Protein AF-A0A8K0CNN8-F1 (afdb_monomer_lite)

Foldseek 3Di:
DVVVVVVVVVVVVPDAFDWDQDPVRDTDGHPDDQFFFAVLFVLLLLVVVQLLQCLLCVVVLAQDQPDPVSVVSSVVLSVQLQVLCCVVPVARAQDADPVGDGPRGSVNSLSLLVCLPSVCVSSVDDSVLSPLSSVLSCQLSVQDQDPLVVSLVSLQVSVVVCCVSRVNHDDDPSSCCCSHVVSVVSVPDPGRNRVPHHSVVVVVVVVVVVVVCVVCVVVVVVVVVVPDPDPDDD

Organism: Ignelater luminosus (NCBI:txid2038154)

Secondary structure (DSSP, 8-state):
-HHHHHHHHHHHHT-PPEEEE-TTS-EEEE-------HHHHHHHHHHHHHHHHHHHHTTTT-S---SHHHHHHHHHHHHHHHHHHHHHH----SPBPTTSSBS--HHHHHHHHH-HHHHHHHH---HHHHHHHHHHHHHHHT-S---HHHHHHHHHHHHHHHHHHHTTSPPPHHHHHHHHHHHHHHHH-SS-GGGSSTHHHHHHHHHHHHHHHHHHHHHHHHHHHHSS------

pLDDT: mean 71.84, std 18.48, range [30.22, 95.25]

Radius of gyration: 23.42 Å; chains: 1; bounding box: 64×76×46 Å

Structure (mmCIF, N/CA/C/O backbone):
data_AF-A0A8K0CNN8-F1
#
_entry.id   AF-A0A8K0CNN8-F1
#
loop_
_atom_site.group_PDB
_atom_site.id
_atom_site.type_symbol
_atom_site.label_atom_id
_atom_site.label_alt_id
_atom_site.label_comp_id
_atom_site.label_asym_id
_atom_site.label_entity_id
_atom_site.label_seq_id
_atom_site.pdbx_PDB_ins_code
_atom_site.Cartn_x
_atom_site.Cartn_y
_atom_site.Cartn_z
_atom_site.occupancy
_atom_site.B_iso_or_equiv
_atom_site.auth_seq_id
_atom_site.auth_comp_id
_atom_site.auth_asym_id
_atom_site.auth_atom_id
_atom_site.pdbx_PDB_model_num
ATOM 1 N N . MET A 1 1 ? 4.867 -19.294 -9.799 1.00 40.00 1 MET A N 1
ATOM 2 C CA . MET A 1 1 ? 4.537 -18.743 -8.464 1.00 40.00 1 MET A CA 1
ATOM 3 C C . MET A 1 1 ? 5.764 -18.465 -7.588 1.00 40.00 1 MET A C 1
ATOM 5 O O . MET A 1 1 ? 5.982 -17.299 -7.318 1.00 40.00 1 MET A O 1
ATOM 9 N N . LYS A 1 2 ? 6.584 -19.453 -7.161 1.00 42.34 2 LYS A N 1
ATOM 10 C CA . LYS A 1 2 ? 7.847 -19.175 -6.418 1.00 42.34 2 LYS A CA 1
ATOM 11 C C . LYS A 1 2 ? 8.970 -18.609 -7.304 1.00 42.34 2 LYS A C 1
ATOM 13 O O . LYS A 1 2 ? 9.675 -17.709 -6.877 1.00 42.34 2 LYS A O 1
ATOM 18 N N . GLN A 1 3 ? 9.081 -19.100 -8.541 1.00 37.62 3 GLN A N 1
ATOM 19 C CA . GLN A 1 3 ? 10.110 -18.667 -9.496 1.00 37.62 3 GLN A CA 1
ATOM 20 C C . GLN A 1 3 ? 9.950 -17.189 -9.892 1.00 37.62 3 GLN A C 1
ATOM 22 O O . GLN A 1 3 ? 10.880 -16.415 -9.773 1.00 37.62 3 GLN A O 1
ATOM 27 N N . GLU A 1 4 ? 8.733 -16.771 -10.248 1.00 42.91 4 GLU A N 1
ATOM 28 C CA . GLU A 1 4 ? 8.447 -15.405 -10.726 1.00 42.91 4 GLU A CA 1
ATOM 29 C C . GLU A 1 4 ? 8.597 -14.340 -9.626 1.00 42.91 4 GLU A C 1
ATOM 31 O O . GLU A 1 4 ? 8.919 -13.193 -9.920 1.00 42.91 4 GLU A O 1
ATOM 36 N N . PHE A 1 5 ? 8.357 -14.716 -8.363 1.00 40.72 5 PHE A N 1
ATOM 37 C CA . PHE A 1 5 ? 8.613 -13.862 -7.197 1.00 40.72 5 PHE A CA 1
ATOM 38 C C . PHE A 1 5 ? 10.119 -13.663 -7.005 1.00 40.72 5 PHE A C 1
ATOM 40 O O . PHE A 1 5 ? 10.576 -12.531 -6.874 1.00 40.72 5 PHE A O 1
ATOM 47 N N . SER A 1 6 ? 10.881 -14.759 -7.091 1.00 46.41 6 SER A N 1
ATOM 48 C CA . SER A 1 6 ? 12.342 -14.726 -7.057 1.00 46.41 6 SER A CA 1
ATOM 49 C C . SER A 1 6 ? 12.908 -13.893 -8.205 1.00 46.41 6 SER A C 1
ATOM 51 O O . SER A 1 6 ? 13.822 -13.122 -7.976 1.00 46.41 6 SER A O 1
ATOM 53 N N . ASP A 1 7 ? 12.348 -13.980 -9.413 1.00 48.66 7 ASP A N 1
ATOM 54 C CA . ASP A 1 7 ? 12.859 -13.246 -10.578 1.00 48.66 7 ASP A CA 1
ATOM 55 C C . ASP A 1 7 ? 12.725 -11.720 -10.422 1.00 48.66 7 ASP A C 1
ATOM 57 O O . ASP A 1 7 ? 13.588 -10.967 -10.878 1.00 48.66 7 ASP A O 1
ATOM 61 N N . VAL A 1 8 ? 11.653 -11.250 -9.772 1.00 46.28 8 VAL A N 1
ATOM 62 C CA . VAL A 1 8 ? 11.463 -9.823 -9.461 1.00 46.28 8 VAL A CA 1
ATOM 63 C C . VAL A 1 8 ? 12.387 -9.390 -8.319 1.00 46.28 8 VAL A C 1
ATOM 65 O O . VAL A 1 8 ? 12.988 -8.323 -8.402 1.00 46.28 8 VAL A O 1
ATOM 68 N N . GLU A 1 9 ? 12.558 -10.216 -7.284 1.00 48.16 9 GLU A N 1
ATOM 69 C CA . GLU A 1 9 ? 13.487 -9.941 -6.175 1.00 48.16 9 GLU A CA 1
ATOM 70 C C . GLU A 1 9 ? 14.957 -9.934 -6.628 1.00 48.16 9 GLU A C 1
ATOM 72 O O . GLU A 1 9 ? 15.725 -9.061 -6.226 1.00 48.16 9 GLU A O 1
ATOM 77 N N . THR A 1 10 ? 15.345 -10.844 -7.523 1.00 52.31 10 THR A N 1
ATOM 78 C CA . THR A 1 10 ? 16.689 -10.907 -8.110 1.00 52.31 10 THR A CA 1
ATOM 79 C C . THR A 1 10 ? 16.971 -9.689 -8.990 1.00 52.31 10 THR A C 1
ATOM 81 O O . THR A 1 10 ? 18.038 -9.096 -8.869 1.00 52.31 10 THR A O 1
ATOM 84 N N . GLN A 1 11 ? 15.999 -9.227 -9.788 1.00 51.50 11 GLN A N 1
ATOM 85 C CA . GLN A 1 11 ? 16.144 -7.983 -10.561 1.00 51.50 11 GLN A CA 1
ATOM 86 C C . GLN A 1 11 ? 16.337 -6.743 -9.680 1.00 51.50 11 GLN A C 1
ATOM 88 O O . GLN A 1 11 ? 17.010 -5.803 -10.093 1.00 51.50 11 GLN A O 1
ATOM 93 N N . ILE A 1 12 ? 15.770 -6.738 -8.470 1.00 50.56 12 ILE A N 1
ATOM 94 C CA . ILE A 1 12 ? 15.969 -5.665 -7.488 1.00 50.56 12 ILE A CA 1
ATOM 95 C C . ILE A 1 12 ? 17.365 -5.763 -6.846 1.00 50.56 12 ILE A C 1
ATOM 97 O O . ILE A 1 12 ? 17.995 -4.740 -6.588 1.00 50.56 12 ILE A O 1
ATOM 101 N N . ALA A 1 13 ? 17.878 -6.972 -6.609 1.00 52.03 13 ALA A N 1
ATOM 102 C CA . ALA A 1 13 ? 19.192 -7.183 -5.997 1.00 52.03 13 ALA A CA 1
ATOM 103 C C . ALA A 1 13 ? 20.378 -6.857 -6.932 1.00 52.03 13 ALA A C 1
ATOM 105 O O . ALA A 1 13 ? 21.449 -6.491 -6.452 1.00 52.03 13 ALA A O 1
ATOM 106 N N . GLU A 1 14 ? 20.191 -6.955 -8.252 1.00 54.22 14 GLU A N 1
ATOM 107 C CA . GLU A 1 14 ? 21.225 -6.715 -9.279 1.00 54.22 14 GLU A CA 1
ATOM 108 C C . GLU A 1 14 ? 21.291 -5.251 -9.779 1.00 54.22 14 GLU A C 1
ATOM 110 O O . GLU A 1 14 ? 21.971 -4.941 -10.759 1.00 54.22 14 GLU A O 1
ATOM 115 N N . LEU A 1 15 ? 20.600 -4.320 -9.110 1.00 51.34 15 LEU A N 1
ATOM 116 C CA . LEU A 1 15 ? 20.564 -2.896 -9.464 1.00 51.34 15 LEU A CA 1
ATOM 117 C C . LEU A 1 15 ? 21.942 -2.222 -9.319 1.00 51.34 15 LEU A C 1
ATOM 119 O O . LEU A 1 15 ? 22.375 -1.879 -8.217 1.00 51.34 15 LEU A O 1
ATOM 123 N N . HIS A 1 16 ? 22.611 -1.948 -10.441 1.00 50.94 16 HIS A N 1
ATOM 124 C CA . HIS A 1 16 ? 23.818 -1.119 -10.472 1.00 50.94 16 HIS A CA 1
ATOM 125 C C . HIS A 1 16 ? 23.498 0.374 -10.709 1.00 50.94 16 HIS A C 1
ATOM 127 O O . HIS A 1 16 ? 22.560 0.700 -11.443 1.00 50.94 16 HIS A O 1
ATOM 133 N N . PRO A 1 17 ? 24.273 1.305 -10.112 1.00 52.84 17 PRO A N 1
ATOM 134 C CA . PRO A 1 17 ? 24.159 2.745 -10.356 1.00 52.84 17 PRO A CA 1
ATOM 135 C C . PRO A 1 17 ? 24.226 3.081 -11.848 1.00 52.84 17 PRO A C 1
ATOM 137 O O . PRO A 1 17 ? 25.117 2.604 -12.552 1.00 52.84 17 PRO A O 1
ATOM 140 N N . THR A 1 18 ? 23.325 3.937 -12.332 1.00 50.75 18 THR A N 1
ATOM 141 C CA . THR A 1 18 ? 23.412 4.432 -13.711 1.00 50.75 18 THR A CA 1
ATOM 142 C C . THR A 1 18 ? 24.517 5.480 -13.788 1.00 50.75 18 THR A C 1
ATOM 144 O O . THR A 1 18 ? 24.485 6.487 -13.076 1.00 50.75 18 THR A O 1
ATOM 147 N N . LEU A 1 19 ? 25.495 5.244 -14.661 1.00 45.25 19 LEU A N 1
ATOM 148 C CA . LEU A 1 19 ? 26.574 6.183 -14.950 1.00 45.25 19 LEU A CA 1
ATOM 149 C C . LEU A 1 19 ? 26.205 6.985 -16.196 1.00 45.25 19 LEU A C 1
ATOM 151 O O . LEU A 1 19 ? 26.005 6.412 -17.266 1.00 45.25 19 LEU A O 1
ATOM 155 N N . ILE A 1 20 ? 26.111 8.305 -16.057 1.00 49.47 20 ILE A N 1
ATOM 156 C CA . ILE A 1 20 ? 25.894 9.210 -17.189 1.00 49.47 20 ILE A CA 1
ATOM 157 C C . ILE A 1 20 ? 27.176 10.000 -17.413 1.00 49.47 20 ILE A C 1
ATOM 159 O O . ILE A 1 20 ? 27.665 10.681 -16.510 1.00 49.47 20 ILE A O 1
ATOM 163 N N . THR A 1 21 ? 27.704 9.926 -18.630 1.00 44.69 21 THR A N 1
ATOM 164 C CA . THR A 1 21 ? 28.859 10.719 -19.055 1.00 44.69 21 THR A CA 1
ATOM 165 C C . THR A 1 21 ? 28.352 11.988 -19.734 1.00 44.69 21 THR A C 1
ATOM 167 O O . THR A 1 21 ? 27.632 11.911 -20.732 1.00 44.69 21 THR A O 1
ATOM 170 N N . ARG A 1 22 ? 28.684 13.163 -19.187 1.00 46.16 22 ARG A N 1
ATOM 171 C CA . ARG A 1 22 ? 28.414 14.446 -19.858 1.00 46.16 22 ARG A CA 1
ATOM 172 C C . ARG A 1 22 ? 29.418 14.678 -20.993 1.00 46.16 22 ARG A C 1
ATOM 174 O O . ARG A 1 22 ? 30.460 14.034 -21.068 1.00 46.16 22 ARG A O 1
ATOM 181 N N . ALA A 1 23 ? 29.102 15.637 -21.864 1.00 53.22 23 ALA A N 1
ATOM 182 C CA . ALA A 1 23 ? 29.952 16.056 -22.982 1.00 53.22 23 ALA A CA 1
ATOM 183 C C . ALA A 1 23 ? 31.329 16.624 -22.561 1.00 53.22 23 ALA A C 1
ATOM 185 O O . ALA A 1 23 ? 32.191 16.796 -23.413 1.00 53.22 23 ALA A O 1
ATOM 186 N N . ASP A 1 24 ? 31.541 16.903 -21.271 1.00 64.50 24 ASP A N 1
ATOM 187 C CA . ASP A 1 24 ? 32.811 17.328 -20.666 1.00 64.50 24 ASP A CA 1
ATOM 188 C C . ASP A 1 24 ? 33.605 16.162 -20.032 1.00 64.50 24 ASP A C 1
ATOM 190 O O . ASP A 1 24 ? 34.461 16.394 -19.183 1.00 64.50 24 ASP A O 1
ATOM 194 N N . GLU A 1 25 ? 33.296 14.912 -20.404 1.00 60.12 25 GLU A N 1
ATOM 195 C CA . GLU A 1 25 ? 33.910 13.659 -19.913 1.00 60.12 25 GLU A CA 1
ATOM 196 C C . GLU A 1 25 ? 33.785 13.398 -18.399 1.00 60.12 25 GLU A C 1
ATOM 198 O O . GLU A 1 25 ? 34.285 12.393 -17.887 1.00 60.12 25 GLU A O 1
ATOM 203 N N . LYS A 1 26 ? 33.051 14.232 -17.654 1.00 48.44 26 LYS A N 1
ATOM 204 C CA . LYS A 1 26 ? 32.755 13.969 -16.242 1.00 48.44 26 LYS A CA 1
ATOM 205 C C . LYS A 1 26 ? 31.683 12.887 -16.108 1.00 48.44 26 LYS A C 1
ATOM 207 O O . LYS A 1 26 ? 30.581 13.006 -16.650 1.00 48.44 26 LYS A O 1
ATOM 212 N N . GLN A 1 27 ? 32.001 11.843 -15.342 1.00 44.16 27 GLN A N 1
ATOM 213 C CA . GLN A 1 27 ? 31.061 10.782 -14.981 1.00 44.16 27 GLN A CA 1
ATOM 214 C C . GLN A 1 27 ? 30.231 11.185 -13.759 1.00 44.16 27 GLN A C 1
ATOM 216 O O . GLN A 1 27 ? 30.760 11.402 -12.668 1.00 44.16 27 GLN A O 1
ATOM 221 N N . LEU A 1 28 ? 28.912 11.243 -13.936 1.00 39.44 28 LEU A N 1
ATOM 222 C CA . LEU A 1 28 ? 27.951 11.343 -12.843 1.00 39.44 28 LEU A CA 1
ATOM 223 C C . LEU A 1 28 ? 27.496 9.936 -12.456 1.00 39.44 28 LEU A C 1
ATOM 225 O O . LEU A 1 28 ? 26.855 9.236 -13.240 1.00 39.44 28 LEU A O 1
ATOM 229 N N . SER A 1 29 ? 27.832 9.5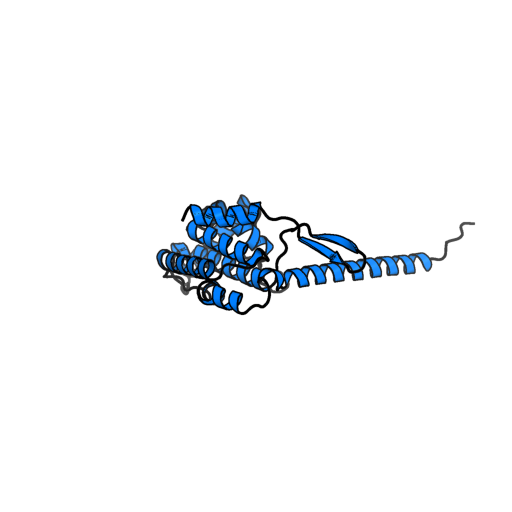35 -11.230 1.00 38.06 29 SER A N 1
ATOM 230 C CA . SER A 1 29 ? 27.333 8.310 -10.606 1.00 38.06 29 SER A CA 1
ATOM 231 C C . SER A 1 29 ? 26.000 8.608 -9.924 1.00 38.06 29 SER A C 1
ATOM 233 O O . SER A 1 29 ? 25.978 9.188 -8.834 1.00 38.06 29 SER A O 1
ATOM 235 N N . ILE A 1 30 ? 24.892 8.189 -10.534 1.00 45.22 30 ILE A N 1
ATOM 236 C CA . ILE A 1 30 ? 23.582 8.257 -9.886 1.00 45.22 30 ILE A CA 1
ATOM 237 C C . ILE A 1 30 ? 23.470 7.053 -8.951 1.00 45.22 30 ILE A C 1
ATOM 239 O O . ILE A 1 30 ? 23.184 5.937 -9.382 1.00 45.22 30 ILE A O 1
ATOM 243 N N . LYS A 1 31 ? 23.703 7.274 -7.651 1.00 40.09 31 LYS A N 1
ATOM 244 C CA . LYS A 1 31 ? 23.284 6.312 -6.625 1.00 40.09 31 LYS A CA 1
ATOM 245 C C . LYS A 1 31 ? 21.756 6.281 -6.626 1.00 40.09 31 LYS A C 1
ATOM 247 O O . LYS A 1 31 ? 21.129 7.286 -6.303 1.00 40.09 31 LYS A O 1
ATOM 252 N N . HIS A 1 32 ? 21.173 5.145 -7.006 1.00 39.94 32 HIS A N 1
ATOM 253 C CA . HIS A 1 32 ? 19.725 4.932 -6.983 1.00 39.94 32 HIS A CA 1
ATOM 254 C C . HIS A 1 32 ? 19.231 4.964 -5.534 1.00 39.94 32 HIS A C 1
ATOM 256 O O . HIS A 1 32 ? 19.356 3.987 -4.800 1.00 39.94 32 HIS A O 1
ATOM 262 N N . ILE A 1 33 ? 18.720 6.114 -5.105 1.00 34.94 33 ILE A N 1
ATOM 263 C CA . ILE A 1 33 ? 17.984 6.271 -3.852 1.00 34.94 33 ILE A CA 1
ATOM 264 C C . ILE A 1 33 ? 16.503 6.372 -4.215 1.00 34.94 33 ILE A C 1
ATOM 266 O O . ILE A 1 33 ? 16.132 7.060 -5.162 1.00 34.94 33 ILE A O 1
ATOM 270 N N . LEU A 1 34 ? 15.681 5.647 -3.456 1.00 37.81 34 LEU A N 1
ATOM 271 C CA . LEU A 1 34 ? 14.225 5.567 -3.539 1.00 37.81 34 LEU A CA 1
ATOM 272 C C . LEU A 1 34 ? 13.579 6.967 -3.505 1.00 37.81 34 LEU A C 1
ATOM 274 O O . LEU A 1 34 ? 13.338 7.506 -2.427 1.00 37.81 34 LEU A O 1
ATOM 278 N N . VAL A 1 35 ? 13.306 7.568 -4.665 1.00 37.72 35 VAL A N 1
ATOM 279 C CA . VAL A 1 35 ? 12.672 8.896 -4.771 1.00 37.72 35 VAL A CA 1
ATOM 280 C C . VAL A 1 35 ? 11.838 8.952 -6.060 1.00 37.72 35 VAL A C 1
ATOM 282 O O . VAL A 1 35 ? 12.393 9.048 -7.153 1.00 37.72 35 VAL A O 1
ATOM 285 N N . CYS A 1 36 ? 10.507 8.814 -5.963 1.00 36.44 36 CYS A N 1
ATOM 286 C CA . CYS A 1 36 ? 9.615 8.571 -7.116 1.00 36.44 36 CYS A CA 1
ATOM 287 C C . CYS A 1 36 ? 8.160 8.992 -6.838 1.00 36.44 36 CYS A C 1
ATOM 289 O O . CYS A 1 36 ? 7.693 8.844 -5.721 1.00 36.44 36 CYS A O 1
ATOM 291 N N . SER A 1 37 ? 7.359 9.319 -7.855 1.00 30.22 37 SER A N 1
ATOM 292 C CA . SER A 1 37 ? 6.902 10.695 -8.021 1.00 30.22 37 SER A CA 1
ATOM 293 C C . SER A 1 37 ? 5.320 10.845 -8.177 1.00 30.22 37 SER A C 1
ATOM 295 O O . SER A 1 37 ? 4.642 9.822 -8.209 1.00 30.22 37 SER A O 1
ATOM 297 N N . ALA A 1 38 ? 4.664 12.037 -8.220 1.00 37.56 38 ALA A N 1
ATOM 298 C CA . ALA A 1 38 ? 3.209 12.444 -8.408 1.00 37.56 38 ALA A CA 1
ATOM 299 C C . ALA A 1 38 ? 2.112 11.403 -8.409 1.00 37.56 38 ALA A C 1
ATOM 301 O O . ALA A 1 38 ? 1.222 11.368 -7.558 1.00 37.56 38 ALA A O 1
ATOM 302 N N . THR A 1 39 ? 2.042 10.670 -9.514 1.00 46.94 39 THR A N 1
ATOM 303 C CA . THR A 1 39 ? 0.937 9.798 -9.841 1.00 46.94 39 THR A CA 1
ATOM 304 C C . THR A 1 39 ? 1.012 8.619 -8.908 1.00 46.94 39 THR A C 1
ATOM 306 O O . THR A 1 39 ? -0.022 8.129 -8.478 1.00 46.94 39 THR A O 1
ATOM 309 N N . LEU A 1 40 ? 2.218 8.248 -8.488 1.00 49.72 40 LEU A N 1
ATOM 310 C CA . LEU A 1 40 ? 2.458 7.237 -7.495 1.00 49.72 40 LEU A CA 1
ATOM 311 C C . LEU A 1 40 ? 2.072 7.668 -6.087 1.00 49.72 40 LEU A C 1
ATOM 313 O O . LEU A 1 40 ? 1.422 6.869 -5.438 1.00 49.72 40 LEU A O 1
ATOM 317 N N . ILE A 1 41 ? 2.342 8.899 -5.630 1.00 48.69 41 ILE A N 1
ATOM 318 C CA . ILE A 1 41 ? 1.828 9.368 -4.325 1.00 48.69 41 ILE A CA 1
ATOM 319 C C . ILE A 1 41 ? 0.301 9.336 -4.316 1.00 48.69 41 ILE A C 1
ATOM 321 O O . ILE A 1 41 ? -0.292 8.687 -3.461 1.00 48.69 41 ILE A O 1
ATOM 325 N N . ARG A 1 42 ? -0.361 9.943 -5.312 1.00 56.53 42 ARG A N 1
ATOM 326 C CA . ARG A 1 42 ? -1.831 9.894 -5.428 1.00 56.53 42 ARG A CA 1
ATOM 327 C C . ARG A 1 42 ? -2.347 8.457 -5.532 1.00 56.53 42 ARG A C 1
ATOM 329 O O . ARG A 1 42 ? -3.436 8.153 -5.043 1.00 56.53 42 ARG A O 1
ATOM 336 N N . ILE A 1 43 ? -1.596 7.560 -6.173 1.00 57.19 43 ILE A N 1
ATOM 337 C CA . ILE A 1 43 ? -1.942 6.144 -6.271 1.00 57.19 43 ILE A CA 1
ATOM 338 C C . ILE A 1 43 ? -1.726 5.434 -4.929 1.00 57.19 43 ILE A C 1
ATOM 340 O O . ILE A 1 43 ? -2.621 4.692 -4.551 1.00 57.19 43 ILE A O 1
ATOM 344 N N . CYS A 1 44 ? -0.632 5.666 -4.211 1.00 58.00 44 CYS A N 1
ATOM 345 C CA . CYS A 1 44 ? -0.320 5.123 -2.890 1.00 58.00 44 CYS A CA 1
ATOM 346 C C . CYS A 1 44 ? -1.334 5.608 -1.855 1.00 58.00 44 CYS A C 1
ATOM 348 O O . CYS A 1 44 ? -1.967 4.785 -1.202 1.00 58.00 44 CYS A O 1
ATOM 350 N N . ASP A 1 45 ? -1.578 6.916 -1.784 1.00 61.84 45 ASP A N 1
ATOM 351 C CA . ASP A 1 45 ? -2.506 7.544 -0.844 1.00 61.84 45 ASP A CA 1
ATOM 352 C C . ASP A 1 45 ? -3.938 7.074 -1.088 1.00 61.84 45 ASP A C 1
ATOM 354 O O . ASP A 1 45 ? -4.616 6.664 -0.154 1.00 61.84 45 ASP A O 1
ATOM 358 N N . ALA A 1 46 ? -4.389 7.008 -2.347 1.00 60.69 46 ALA A N 1
ATOM 359 C CA . ALA A 1 46 ? -5.726 6.498 -2.657 1.00 60.69 46 ALA A CA 1
ATOM 360 C C . ALA A 1 46 ? -5.889 4.996 -2.346 1.00 60.69 46 ALA A C 1
ATOM 362 O O . ALA A 1 46 ? -7.016 4.504 -2.253 1.00 60.69 46 ALA A O 1
ATOM 363 N N . LYS A 1 47 ? -4.789 4.239 -2.253 1.00 71.69 47 LYS A N 1
ATOM 364 C CA . LYS A 1 47 ? -4.793 2.782 -2.018 1.00 71.69 47 LYS A CA 1
ATOM 365 C C . LYS A 1 47 ? -4.741 2.530 -0.525 1.00 71.69 47 LYS A C 1
ATOM 367 O O . LYS A 1 47 ? -5.533 1.747 -0.015 1.00 71.69 47 LYS A O 1
ATOM 372 N N . TYR A 1 48 ? -3.889 3.273 0.161 1.00 74.25 48 TYR A N 1
ATOM 373 C CA . TYR A 1 48 ? -3.849 3.376 1.604 1.00 74.25 48 TYR A CA 1
ATOM 374 C C . TYR A 1 48 ? -5.209 3.813 2.171 1.00 74.25 48 TYR A C 1
ATOM 376 O O . TYR A 1 48 ? -5.787 3.109 2.996 1.00 74.25 48 TYR A O 1
ATOM 384 N N . GLU A 1 49 ? -5.802 4.879 1.630 1.00 80.19 49 GLU A N 1
ATOM 385 C CA . GLU A 1 49 ? -7.144 5.348 1.989 1.00 80.19 49 GLU A CA 1
ATOM 386 C C . GLU A 1 49 ? -8.219 4.292 1.695 1.00 80.19 49 GLU A C 1
ATOM 388 O O . GLU A 1 49 ? -9.126 4.081 2.504 1.00 80.19 49 GLU A O 1
ATOM 393 N N . PHE A 1 50 ? -8.138 3.604 0.551 1.00 83.00 50 PHE A N 1
ATOM 394 C CA . PHE A 1 50 ? -9.074 2.531 0.217 1.00 83.00 50 PHE A CA 1
ATOM 395 C C . PHE A 1 50 ? -9.004 1.378 1.229 1.00 83.00 50 PHE A C 1
ATOM 397 O O . PHE A 1 50 ? -10.046 0.950 1.733 1.00 83.00 50 PHE A O 1
ATOM 404 N N . LEU A 1 51 ? -7.796 0.901 1.547 1.00 85.38 51 LEU A N 1
ATOM 405 C CA . LEU A 1 51 ? -7.573 -0.197 2.487 1.00 85.38 51 LEU A CA 1
ATOM 406 C C . LEU A 1 51 ? -8.011 0.193 3.904 1.00 85.38 51 LEU A C 1
ATOM 408 O O . LEU A 1 51 ? -8.757 -0.554 4.535 1.00 85.38 51 LEU A O 1
ATOM 412 N N . LEU A 1 52 ? -7.654 1.387 4.380 1.00 85.56 52 LEU A N 1
ATOM 413 C CA . LEU A 1 52 ? -8.095 1.885 5.684 1.00 85.56 52 LEU A CA 1
ATOM 414 C C . LEU A 1 52 ? -9.617 2.015 5.768 1.00 85.56 52 LEU A C 1
ATOM 416 O O . LEU A 1 52 ? -10.232 1.533 6.718 1.00 85.56 52 LEU A O 1
ATOM 420 N N . ASN A 1 53 ? -10.257 2.592 4.749 1.00 86.81 53 ASN A N 1
ATOM 421 C CA . ASN A 1 53 ? -11.710 2.727 4.736 1.00 86.81 53 ASN A CA 1
ATOM 422 C C . ASN A 1 53 ? -12.438 1.379 4.692 1.00 86.81 53 ASN A C 1
ATOM 424 O O . ASN A 1 53 ? -13.509 1.253 5.295 1.00 86.81 53 ASN A O 1
ATOM 428 N N . ASN A 1 54 ? -11.877 0.390 3.992 1.00 87.44 54 ASN A N 1
ATOM 429 C CA . ASN A 1 54 ? -12.369 -0.984 4.015 1.00 87.44 54 ASN A CA 1
ATOM 430 C C . ASN A 1 54 ? -12.214 -1.575 5.425 1.00 87.44 54 ASN A C 1
ATOM 432 O O . ASN A 1 54 ? -13.192 -2.032 6.020 1.00 87.44 54 ASN A O 1
ATOM 436 N N . SER A 1 55 ? -11.027 -1.432 6.018 1.00 89.81 55 SER A N 1
ATOM 437 C CA . SER A 1 55 ? -10.732 -1.880 7.376 1.00 89.81 55 SER A CA 1
ATOM 438 C C . SER A 1 55 ? -11.697 -1.292 8.413 1.00 89.81 55 SER A C 1
ATOM 440 O O . SER A 1 55 ? -12.228 -2.037 9.236 1.00 89.81 55 SER A O 1
ATOM 442 N N . TYR A 1 56 ? -12.040 -0.001 8.343 1.00 91.00 56 TYR A N 1
ATOM 443 C CA . TYR A 1 56 ? -13.007 0.626 9.259 1.00 91.00 56 TYR A CA 1
ATOM 444 C C . TYR A 1 56 ? -14.413 0.020 9.176 1.00 91.00 56 TYR A C 1
ATOM 446 O O . TYR A 1 56 ? -15.183 0.099 10.134 1.00 91.00 56 TYR A O 1
ATOM 454 N N . LYS A 1 57 ? -14.758 -0.584 8.037 1.00 90.19 57 LYS A N 1
ATOM 455 C CA . LYS A 1 57 ? -16.077 -1.164 7.755 1.00 90.19 57 LYS A CA 1
ATOM 456 C C . LYS A 1 57 ? -16.073 -2.691 7.776 1.00 90.19 57 LYS A C 1
ATOM 458 O O . LYS A 1 57 ? -17.127 -3.284 7.573 1.00 90.19 57 LYS A O 1
ATOM 463 N N . LEU A 1 58 ? -14.937 -3.325 8.072 1.00 88.38 58 LEU A N 1
ATOM 464 C CA . LEU A 1 58 ? -14.758 -4.777 8.011 1.00 88.38 58 LEU A CA 1
ATOM 465 C C . LEU A 1 58 ? -15.815 -5.548 8.821 1.00 88.38 58 LEU A C 1
ATOM 467 O O . LEU A 1 58 ? -16.333 -6.561 8.364 1.00 88.38 58 LEU A O 1
ATOM 471 N N . VAL A 1 59 ? -16.164 -5.033 10.006 1.00 86.50 59 VAL A N 1
ATOM 472 C CA . VAL A 1 59 ? -17.185 -5.621 10.895 1.00 86.50 59 VAL A CA 1
ATOM 473 C C . VAL A 1 59 ? -18.598 -5.409 10.350 1.00 86.50 59 VAL A C 1
ATOM 475 O O . VAL A 1 59 ? -19.453 -6.273 10.491 1.00 86.50 59 VAL A O 1
ATOM 478 N N . LEU A 1 60 ? -18.842 -4.264 9.712 1.00 86.25 60 LEU A N 1
ATOM 479 C CA . LEU A 1 60 ? -20.156 -3.899 9.184 1.00 86.25 60 LEU A CA 1
ATOM 480 C C . LEU A 1 60 ? -20.465 -4.603 7.859 1.00 86.25 60 LEU A C 1
ATOM 482 O O . LEU A 1 60 ? -21.635 -4.771 7.536 1.00 86.25 60 LEU A O 1
ATOM 486 N N . ARG A 1 61 ? -19.434 -4.970 7.079 1.00 86.50 61 ARG A N 1
ATOM 487 C CA . ARG A 1 61 ? -19.542 -5.534 5.719 1.00 86.50 61 ARG A CA 1
ATOM 488 C C . ARG A 1 61 ? -20.506 -4.761 4.813 1.00 86.50 61 ARG A C 1
ATOM 490 O O . ARG A 1 61 ? -21.223 -5.326 3.993 1.00 86.50 61 ARG A O 1
ATOM 497 N N . GLN A 1 62 ? -20.516 -3.441 4.971 1.00 84.62 62 GLN A N 1
ATOM 498 C CA . GLN A 1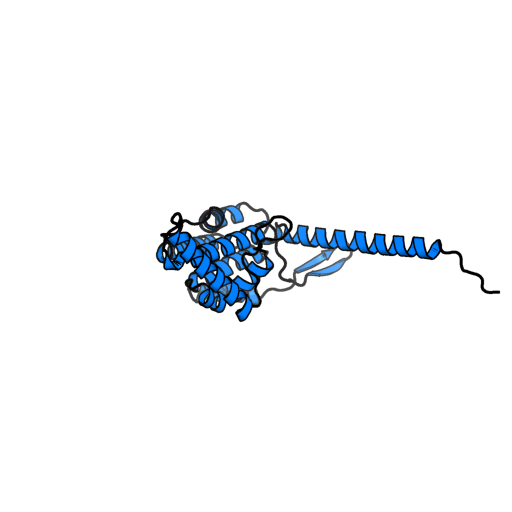 62 ? -21.357 -2.527 4.211 1.00 84.62 62 GLN A CA 1
ATOM 499 C C . GLN A 1 62 ? -20.492 -1.473 3.540 1.00 84.62 62 GLN A C 1
ATOM 501 O O . GLN A 1 62 ? -19.639 -0.846 4.172 1.00 84.62 62 GLN A O 1
ATOM 506 N N . TRP A 1 63 ? -20.760 -1.218 2.263 1.00 80.88 63 TRP A N 1
ATOM 507 C CA . TRP A 1 63 ? -20.095 -0.147 1.529 1.00 80.88 63 TRP A CA 1
ATOM 508 C C . TRP A 1 63 ? -20.409 1.243 2.118 1.00 80.88 63 TRP A C 1
ATOM 510 O O . TRP A 1 63 ? -19.499 2.056 2.344 1.00 80.88 63 TRP A O 1
ATOM 520 N N . GLN A 1 64 ? -21.682 1.496 2.448 1.00 82.38 64 GLN A N 1
ATOM 521 C CA . GLN A 1 64 ? -22.164 2.759 3.011 1.00 82.38 64 GLN A CA 1
ATOM 522 C C . GLN A 1 64 ? -22.690 2.595 4.440 1.00 82.38 64 GLN A C 1
ATOM 524 O O . GLN A 1 64 ? -23.740 2.004 4.664 1.00 82.38 64 GLN A O 1
ATOM 529 N N . ALA A 1 65 ? -22.011 3.223 5.400 1.00 81.50 65 ALA A N 1
ATOM 530 C CA . ALA A 1 65 ? -22.490 3.355 6.775 1.00 81.50 65 ALA A CA 1
ATOM 531 C C . ALA A 1 65 ? -23.452 4.557 6.882 1.00 81.50 65 ALA A C 1
ATOM 533 O O . ALA A 1 65 ? -23.034 5.670 7.212 1.00 81.50 65 ALA A O 1
ATOM 534 N N . ARG A 1 66 ? -24.729 4.359 6.521 1.00 83.88 66 ARG A N 1
ATOM 535 C CA . ARG A 1 66 ? -25.742 5.437 6.531 1.00 83.88 66 ARG A CA 1
ATOM 536 C C . ARG A 1 66 ? -26.425 5.613 7.890 1.00 83.88 66 ARG A C 1
ATOM 538 O O . ARG A 1 66 ? -26.690 6.756 8.264 1.00 83.88 66 ARG A O 1
ATOM 545 N N . SER A 1 67 ? -26.677 4.522 8.619 1.00 87.81 67 SER A N 1
ATOM 546 C CA . SER A 1 67 ? -27.350 4.564 9.925 1.00 87.81 67 SER A CA 1
ATOM 547 C C . SER A 1 67 ? -26.462 5.162 11.019 1.00 87.81 67 SER A C 1
ATOM 549 O O . SER A 1 67 ? -25.233 5.210 10.894 1.00 87.81 67 SER A O 1
ATOM 551 N N . LYS A 1 68 ? -27.085 5.643 12.101 1.00 86.38 68 LYS A N 1
ATOM 552 C CA . LYS A 1 68 ? -26.371 6.247 13.234 1.00 86.38 68 LYS A CA 1
AT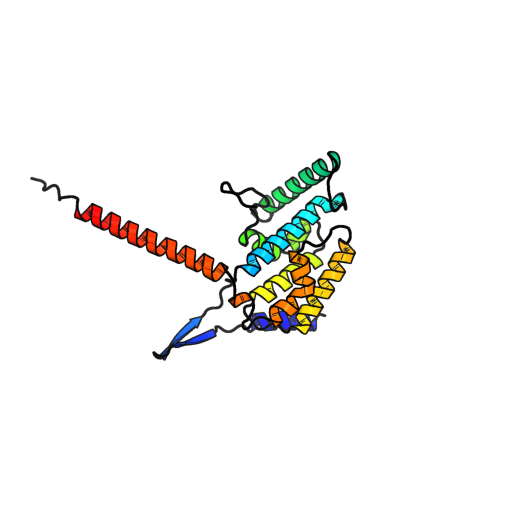OM 553 C C . LYS A 1 68 ? -25.498 5.208 13.941 1.00 86.38 68 LYS A C 1
ATOM 555 O O . LYS A 1 68 ? -24.356 5.499 14.289 1.00 86.38 68 LYS A O 1
ATOM 560 N N . GLU A 1 69 ? -26.003 3.986 14.053 1.00 87.12 69 GLU A N 1
ATOM 561 C CA . GLU A 1 69 ? -25.332 2.834 14.650 1.00 87.12 69 GLU A CA 1
ATOM 562 C C . GLU A 1 69 ? -24.107 2.438 13.818 1.00 87.12 69 GLU A C 1
ATOM 564 O O . GLU A 1 69 ? -23.002 2.352 14.349 1.00 87.12 69 GLU A O 1
ATOM 569 N N . ALA A 1 70 ? -24.261 2.310 12.492 1.00 85.88 70 ALA A N 1
ATOM 570 C CA . ALA A 1 70 ? -23.159 1.964 11.595 1.00 85.88 70 ALA A CA 1
ATOM 571 C C . ALA A 1 70 ? -22.060 3.038 11.592 1.00 85.88 70 ALA A C 1
ATOM 573 O O . ALA A 1 70 ? -20.870 2.719 11.572 1.00 85.88 70 ALA A O 1
ATOM 574 N N . LYS A 1 71 ? -22.436 4.324 11.649 1.00 88.12 71 LYS A N 1
ATOM 575 C CA . LYS A 1 71 ? -21.471 5.425 11.798 1.00 88.12 71 LYS A CA 1
ATOM 576 C C . LYS A 1 71 ? -20.731 5.347 13.133 1.00 88.12 71 LYS A C 1
ATOM 578 O O . LYS A 1 71 ? -19.513 5.516 13.144 1.00 88.12 71 LYS A O 1
ATOM 583 N N . GLY A 1 72 ? -21.441 5.045 14.222 1.00 89.00 72 GLY A N 1
ATOM 584 C CA . GLY A 1 72 ? -20.856 4.831 15.545 1.00 89.00 72 GLY A CA 1
ATOM 585 C C . GLY A 1 72 ? -19.818 3.708 15.540 1.00 89.00 72 GLY A C 1
ATOM 586 O O . GLY A 1 72 ? -18.662 3.942 15.887 1.00 89.00 72 GLY A O 1
ATOM 587 N N . SER A 1 73 ? -20.185 2.520 15.050 1.00 88.38 73 SER A N 1
ATOM 588 C CA . SER A 1 73 ? -19.273 1.371 14.957 1.00 88.38 73 SER A CA 1
ATOM 589 C C . SER A 1 73 ? -18.058 1.648 14.068 1.00 88.38 73 SER A C 1
ATOM 591 O O . SER A 1 73 ? -16.938 1.291 14.438 1.00 88.38 73 SER A O 1
ATOM 593 N N . LYS A 1 74 ? -18.248 2.331 12.926 1.00 90.38 74 LYS A N 1
ATOM 594 C CA . LYS A 1 74 ? -17.139 2.760 12.058 1.00 90.38 74 LYS A CA 1
ATOM 595 C C . LYS A 1 74 ? -16.174 3.674 12.818 1.00 90.38 74 LYS A C 1
ATOM 597 O O . LYS A 1 74 ? -14.966 3.491 12.710 1.00 90.38 74 LYS A O 1
ATOM 602 N N . ASN A 1 75 ? -16.689 4.652 13.567 1.00 89.69 75 ASN A N 1
ATOM 603 C CA . ASN A 1 75 ? -15.860 5.629 14.273 1.00 89.69 75 ASN A CA 1
ATOM 604 C C . ASN A 1 75 ? -15.066 4.996 15.424 1.00 89.69 75 ASN A C 1
ATOM 606 O O . ASN A 1 75 ? -13.881 5.277 15.573 1.00 89.69 75 ASN A O 1
ATOM 610 N N . VAL A 1 76 ? -15.693 4.090 16.183 1.00 92.19 76 VAL A N 1
ATOM 611 C CA . VAL A 1 76 ? -15.007 3.311 17.228 1.00 92.19 76 VAL A CA 1
ATOM 612 C C . VAL A 1 76 ? -13.849 2.522 16.622 1.00 92.19 76 VAL A C 1
ATOM 614 O O . VAL A 1 76 ? -12.714 2.649 17.073 1.00 92.19 76 VAL A O 1
ATOM 617 N N . ARG A 1 77 ? -14.110 1.769 15.544 1.00 92.38 77 ARG A N 1
ATOM 618 C CA . ARG A 1 77 ? -13.076 0.969 14.877 1.00 92.38 77 ARG A CA 1
ATOM 619 C C . ARG A 1 77 ? -11.972 1.833 14.262 1.00 92.38 77 ARG A C 1
ATOM 621 O O . ARG A 1 77 ? -10.804 1.471 14.374 1.00 92.38 77 ARG A O 1
ATOM 628 N N . LYS A 1 78 ? -12.327 2.970 13.653 1.00 91.69 78 LYS A N 1
ATOM 629 C CA . LYS A 1 78 ? -11.367 3.959 13.142 1.00 91.69 78 LYS A CA 1
ATOM 630 C C . LYS A 1 78 ? -10.415 4.413 14.249 1.00 91.69 78 LYS A C 1
ATOM 632 O O . LYS A 1 78 ? -9.210 4.291 14.070 1.00 91.69 78 LYS A O 1
ATOM 637 N N . ASN A 1 79 ? -10.938 4.838 15.400 1.00 91.25 79 ASN A N 1
ATOM 638 C CA . ASN A 1 79 ? -10.114 5.291 16.524 1.00 91.25 79 ASN A CA 1
ATOM 639 C C . ASN A 1 79 ? -9.191 4.183 17.050 1.00 91.25 79 ASN A C 1
ATOM 641 O O . ASN A 1 79 ? -8.012 4.433 17.281 1.00 91.25 79 ASN A O 1
ATOM 645 N N . THR A 1 80 ? -9.691 2.949 17.181 1.00 93.62 80 THR A N 1
ATOM 646 C CA . THR A 1 80 ? -8.859 1.805 17.589 1.00 93.62 80 THR A CA 1
ATOM 647 C C . THR A 1 80 ? -7.694 1.576 16.628 1.00 93.62 80 THR A C 1
ATOM 649 O O . THR A 1 80 ? -6.566 1.386 17.068 1.00 93.62 80 THR A O 1
ATOM 652 N N . ILE A 1 81 ? -7.955 1.599 15.319 1.00 92.06 81 ILE A N 1
ATOM 653 C CA . ILE A 1 81 ? -6.924 1.379 14.299 1.00 92.06 81 ILE A CA 1
ATOM 654 C C . ILE A 1 81 ? -5.914 2.530 14.282 1.00 92.06 81 ILE A C 1
ATOM 656 O O . ILE A 1 81 ? -4.715 2.273 14.247 1.00 92.06 81 ILE A O 1
ATOM 660 N N . THR A 1 82 ? -6.375 3.782 14.337 1.00 89.62 82 THR A N 1
ATOM 661 C CA . THR A 1 82 ? -5.487 4.952 14.367 1.00 89.62 82 THR A CA 1
ATOM 662 C C . THR A 1 82 ? -4.571 4.929 15.591 1.00 89.62 82 THR A C 1
ATOM 664 O O . THR A 1 82 ? -3.372 5.147 15.441 1.00 89.62 82 THR A O 1
ATOM 667 N N . ASN A 1 83 ? -5.094 4.594 16.777 1.00 91.38 83 ASN A N 1
ATOM 668 C CA . ASN A 1 83 ? -4.277 4.490 17.989 1.00 91.38 83 ASN A CA 1
ATOM 669 C C . ASN A 1 83 ? -3.230 3.378 17.871 1.00 91.38 83 ASN A C 1
ATOM 671 O O . ASN A 1 83 ? -2.062 3.619 18.150 1.00 91.38 83 ASN A O 1
ATOM 675 N N . LYS A 1 84 ? -3.610 2.198 17.367 1.00 93.31 84 LYS A N 1
ATOM 676 C CA . LYS A 1 84 ? -2.662 1.097 17.141 1.00 93.31 84 LYS A CA 1
ATOM 677 C C . LYS A 1 84 ? -1.568 1.448 16.139 1.00 93.31 84 LYS A C 1
ATOM 679 O O . LYS A 1 84 ? -0.414 1.102 16.350 1.00 93.31 84 LYS A O 1
ATOM 684 N N . PHE A 1 85 ? -1.894 2.160 15.061 1.00 90.94 85 PHE A N 1
ATOM 685 C CA . PHE A 1 85 ? -0.874 2.638 14.125 1.00 90.94 85 PHE A CA 1
ATOM 686 C C . PHE A 1 85 ? 0.117 3.597 14.782 1.00 90.94 85 PHE A C 1
ATOM 688 O O . PHE A 1 85 ? 1.317 3.517 14.511 1.00 90.94 85 PHE A O 1
ATOM 695 N N . TYR A 1 86 ? -0.364 4.467 15.664 1.00 90.50 86 TYR A N 1
ATOM 696 C CA . TYR A 1 86 ? 0.502 5.368 16.408 1.00 90.50 86 TYR A CA 1
ATOM 697 C C . TYR A 1 86 ? 1.380 4.612 17.415 1.00 90.50 86 TYR A C 1
ATOM 699 O O . TYR A 1 86 ? 2.595 4.777 17.406 1.00 90.50 86 TYR A O 1
ATOM 707 N N . GLU A 1 87 ? 0.785 3.739 18.227 1.00 91.62 87 GLU A N 1
ATOM 708 C CA . GLU A 1 87 ? 1.474 2.981 19.279 1.00 91.62 87 GLU A CA 1
ATOM 709 C C . GLU A 1 87 ? 2.477 1.962 18.719 1.00 91.62 87 GLU A C 1
ATOM 711 O O . GLU A 1 87 ? 3.589 1.844 19.228 1.00 91.62 87 GLU A O 1
ATOM 716 N N . GLU A 1 88 ? 2.104 1.232 17.664 1.00 91.62 88 GLU A N 1
ATOM 717 C CA . GLU A 1 88 ? 2.883 0.093 17.164 1.00 91.62 88 GLU A CA 1
ATOM 718 C C . GLU A 1 88 ? 3.806 0.452 15.990 1.00 91.62 88 GLU A C 1
ATOM 720 O O . GLU A 1 88 ? 4.768 -0.269 15.726 1.00 91.62 88 GLU A O 1
ATOM 725 N N . MET A 1 89 ? 3.526 1.539 15.259 1.00 87.62 89 MET A N 1
ATOM 726 C CA . MET A 1 89 ? 4.302 1.943 14.074 1.00 87.62 89 MET A CA 1
ATOM 727 C C . MET A 1 89 ? 4.745 3.414 14.092 1.00 87.62 89 MET A C 1
ATOM 729 O O . MET A 1 89 ? 5.419 3.855 13.157 1.00 87.62 89 MET A O 1
ATOM 733 N N . GLY A 1 90 ? 4.376 4.195 15.114 1.00 85.88 90 GLY A N 1
ATOM 734 C CA . GLY A 1 90 ? 4.652 5.635 15.153 1.00 85.88 90 GLY A CA 1
ATOM 735 C C . GLY A 1 90 ? 3.971 6.400 14.014 1.00 85.88 90 GLY A C 1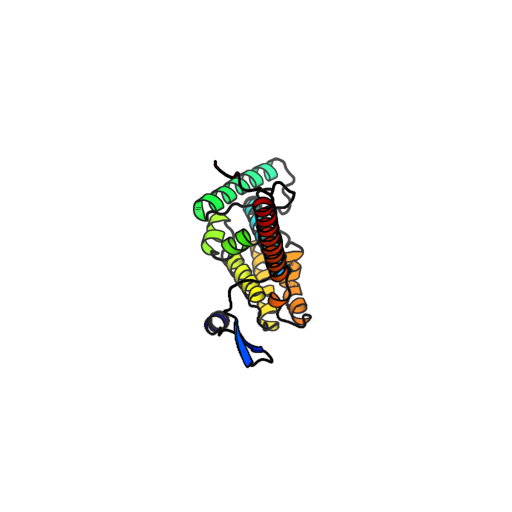
ATOM 736 O O . GLY A 1 90 ? 4.500 7.407 13.540 1.00 85.88 90 GLY A O 1
ATOM 737 N N . LEU A 1 91 ? 2.843 5.885 13.511 1.00 84.12 91 LEU A N 1
ATOM 738 C CA . LEU A 1 91 ? 2.126 6.425 12.360 1.00 84.12 91 LEU A CA 1
ATOM 739 C C . LEU A 1 91 ? 0.889 7.207 12.789 1.00 84.12 91 LEU A C 1
ATOM 741 O O . LEU A 1 91 ? -0.037 6.661 13.383 1.00 84.12 91 LEU A O 1
ATOM 745 N N . VAL A 1 92 ? 0.848 8.485 12.420 1.00 82.50 92 VAL A N 1
ATOM 746 C CA . VAL A 1 92 ? -0.343 9.324 12.570 1.00 82.50 92 VAL A CA 1
ATOM 747 C C . VAL A 1 92 ? -1.191 9.180 11.310 1.00 82.50 92 VAL A C 1
ATOM 749 O O . VAL A 1 92 ? -0.759 9.543 10.222 1.00 82.50 92 VAL A O 1
ATOM 752 N N . VAL A 1 93 ? -2.398 8.636 11.456 1.00 79.31 93 VAL A N 1
ATOM 753 C CA . VAL A 1 93 ? -3.268 8.263 10.331 1.00 79.31 93 VAL A CA 1
ATOM 754 C C . VAL A 1 93 ? -4.604 8.991 10.425 1.00 79.31 93 VAL A C 1
ATOM 756 O O . VAL A 1 93 ? -5.187 9.066 11.505 1.00 79.31 93 VAL A O 1
ATOM 759 N N . ASP A 1 94 ? -5.127 9.459 9.285 1.00 71.00 94 ASP A N 1
ATOM 760 C CA . ASP A 1 94 ? -6.490 10.008 9.164 1.00 71.00 94 ASP A CA 1
ATOM 761 C C . ASP A 1 94 ? -6.743 11.231 10.078 1.00 71.00 94 ASP A C 1
ATOM 763 O O . ASP A 1 94 ? -7.807 11.383 10.687 1.00 71.00 94 ASP A O 1
ATOM 767 N N . GLN A 1 95 ? -5.733 12.106 10.182 1.00 67.62 95 GLN A N 1
ATOM 768 C CA . GLN A 1 95 ? -5.846 13.431 10.800 1.00 67.62 95 GLN A CA 1
ATOM 769 C C . GLN A 1 95 ? -6.026 14.517 9.734 1.00 67.62 95 GLN A C 1
ATOM 771 O O . GLN A 1 95 ? -5.453 14.442 8.653 1.00 67.62 95 GLN A O 1
ATOM 776 N N . LEU A 1 96 ? -6.829 15.541 10.016 1.00 58.00 96 LEU A N 1
ATOM 777 C CA . LEU A 1 96 ? -6.981 16.688 9.116 1.00 58.00 96 LEU A CA 1
ATOM 778 C C . LEU A 1 96 ? -5.766 17.612 9.268 1.00 58.00 96 LEU A C 1
ATOM 780 O O . LEU A 1 96 ? -5.435 18.002 10.387 1.00 58.00 96 LEU A O 1
ATOM 784 N N . LYS A 1 97 ? -5.111 17.985 8.160 1.00 57.41 97 LYS A N 1
ATOM 785 C CA . LYS A 1 97 ? -4.083 19.041 8.186 1.00 57.41 97 LYS A CA 1
ATOM 786 C C . LYS A 1 97 ? -4.771 20.409 8.297 1.00 57.41 97 LYS A C 1
ATOM 788 O O . LYS A 1 97 ? -5.806 20.628 7.668 1.00 57.41 97 LYS A O 1
ATOM 793 N N . GLN A 1 98 ? -4.198 21.317 9.095 1.00 46.75 98 GLN A N 1
ATOM 794 C CA . GLN A 1 98 ? -4.790 22.625 9.436 1.00 46.75 98 GLN A CA 1
ATOM 795 C C . GLN A 1 98 ? -5.076 23.527 8.219 1.00 46.75 98 GLN A C 1
ATOM 797 O O . GLN A 1 98 ? -5.927 24.404 8.307 1.00 46.75 98 GLN A O 1
ATOM 802 N N . GLU A 1 99 ? -4.439 23.273 7.074 1.00 51.78 99 GLU A N 1
ATOM 803 C CA . GLU A 1 99 ? -4.557 24.084 5.851 1.00 51.78 99 GLU A CA 1
ATOM 804 C C . GLU A 1 99 ? -5.484 23.477 4.780 1.00 51.78 99 GLU A C 1
ATOM 806 O O . GLU A 1 99 ? -5.526 23.942 3.646 1.00 51.78 99 GLU A O 1
ATOM 811 N N . GLY A 1 100 ? -6.267 22.453 5.134 1.00 44.25 100 GLY A N 1
ATOM 812 C CA . GLY A 1 100 ? -7.165 21.781 4.196 1.00 44.25 100 GLY A CA 1
ATOM 813 C C . GLY A 1 100 ? -6.446 20.693 3.399 1.00 44.25 100 GLY A C 1
ATOM 814 O O . GLY A 1 100 ? -5.684 20.941 2.472 1.00 44.25 100 GLY A O 1
ATOM 815 N N . GLY A 1 101 ? -6.715 19.445 3.770 1.00 50.66 101 GLY A N 1
ATOM 816 C CA . GLY A 1 101 ? -6.203 18.254 3.101 1.00 50.66 101 GLY A CA 1
ATOM 817 C C . GLY A 1 101 ? -6.434 17.015 3.958 1.00 50.66 101 GLY A C 1
ATOM 818 O O . GLY A 1 101 ? -6.381 17.086 5.190 1.00 50.66 101 GLY A O 1
ATOM 819 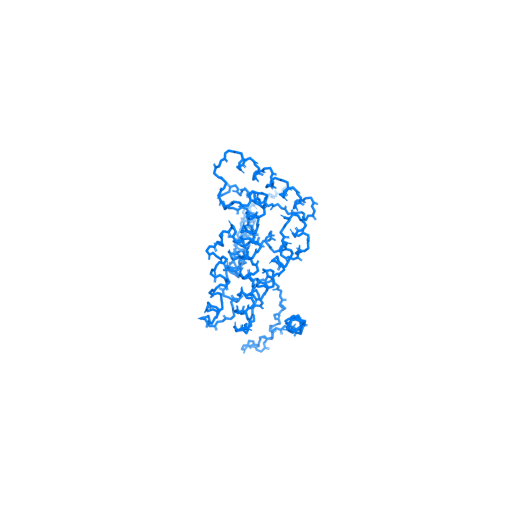N N . ASN A 1 102 ? -6.696 15.872 3.321 1.00 52.66 102 ASN A N 1
ATOM 820 C CA . ASN A 1 102 ? -6.708 14.594 4.028 1.00 52.66 102 ASN A CA 1
ATOM 821 C C . ASN A 1 102 ? -5.271 14.306 4.497 1.00 52.66 102 ASN A C 1
ATOM 823 O O . ASN A 1 102 ? -4.352 14.361 3.683 1.00 52.66 102 ASN A O 1
ATOM 827 N N . GLY A 1 103 ? -5.046 13.993 5.777 1.00 51.94 103 GLY A N 1
ATOM 828 C CA . GLY A 1 103 ? -3.706 13.697 6.314 1.00 51.94 103 GLY A CA 1
ATOM 829 C C . GLY A 1 103 ? -3.136 12.342 5.906 1.00 51.94 103 GLY A C 1
ATOM 830 O O . GLY A 1 103 ? -2.331 11.779 6.637 1.00 51.94 103 GLY A O 1
ATOM 831 N N . TYR A 1 104 ? -3.559 11.808 4.763 1.00 62.56 104 TYR A N 1
ATOM 832 C CA . TYR A 1 104 ? -2.865 10.717 4.100 1.00 62.56 104 TYR A CA 1
ATOM 833 C C . TYR A 1 104 ? -1.733 11.352 3.296 1.00 62.56 104 TYR A C 1
ATOM 835 O O . TYR A 1 104 ? -1.987 12.017 2.294 1.00 62.56 104 TYR A O 1
ATOM 843 N N . ASP A 1 105 ? -0.504 11.230 3.786 1.00 65.38 105 ASP A N 1
ATOM 844 C CA . ASP A 1 105 ? 0.680 11.636 3.039 1.00 65.38 105 ASP A CA 1
ATOM 845 C C . ASP A 1 105 ? 1.483 10.427 2.562 1.00 65.38 105 ASP A C 1
ATOM 847 O O . ASP A 1 105 ? 1.451 9.347 3.161 1.00 65.38 105 ASP A O 1
ATOM 851 N N . GLY A 1 106 ? 2.242 10.629 1.481 1.00 64.75 106 GLY A N 1
ATOM 852 C CA . GLY A 1 106 ? 3.035 9.568 0.864 1.00 64.75 106 GLY A CA 1
ATOM 853 C C . GLY A 1 106 ? 4.017 8.904 1.835 1.00 64.75 106 GLY A C 1
ATOM 854 O O . GLY A 1 106 ? 4.352 7.736 1.662 1.00 64.75 106 GLY A O 1
ATOM 855 N N . ASN A 1 107 ? 4.445 9.603 2.892 1.00 71.06 107 ASN A N 1
ATOM 856 C CA . ASN A 1 107 ? 5.310 9.035 3.925 1.00 71.06 107 ASN A CA 1
ATOM 857 C C . ASN A 1 107 ? 4.581 8.001 4.794 1.00 71.06 107 ASN A C 1
ATOM 859 O O . ASN A 1 107 ? 5.114 6.919 5.048 1.00 71.06 107 ASN A O 1
ATOM 863 N N . SER A 1 108 ? 3.356 8.314 5.212 1.00 74.81 108 SER A N 1
ATOM 864 C CA . SER A 1 108 ? 2.494 7.392 5.956 1.00 74.81 108 SER A CA 1
ATOM 865 C C . SER A 1 108 ? 2.121 6.177 5.106 1.00 74.81 108 SER A C 1
ATOM 867 O O . SER A 1 108 ? 2.215 5.042 5.576 1.00 74.81 108 SER A O 1
ATOM 869 N N . SER A 1 109 ? 1.795 6.405 3.829 1.00 76.62 109 SER A N 1
ATOM 870 C CA . SER A 1 109 ? 1.518 5.341 2.861 1.00 76.62 109 SER A CA 1
ATOM 871 C C . SER A 1 109 ? 2.721 4.402 2.678 1.00 76.62 109 SER A C 1
ATOM 873 O O . SER A 1 109 ? 2.552 3.187 2.749 1.00 76.62 109 SER A O 1
ATOM 875 N N . ARG A 1 110 ? 3.945 4.931 2.510 1.00 78.94 110 ARG A N 1
ATOM 876 C CA . ARG A 1 110 ? 5.174 4.118 2.377 1.00 78.94 110 ARG A CA 1
ATOM 877 C C . ARG A 1 110 ? 5.405 3.221 3.590 1.00 78.94 110 ARG A C 1
ATOM 879 O O . ARG A 1 110 ? 5.452 2.006 3.449 1.00 78.94 110 ARG A O 1
ATOM 886 N N . LYS A 1 111 ? 5.412 3.803 4.791 1.00 82.62 111 LYS A N 1
ATOM 887 C CA . LYS A 1 111 ? 5.610 3.051 6.040 1.00 82.62 111 LYS A CA 1
ATOM 888 C C . LYS A 1 111 ? 4.558 1.958 6.261 1.00 82.62 111 LYS A C 1
ATOM 890 O O . LYS A 1 111 ? 4.874 0.916 6.829 1.00 82.62 111 LYS A O 1
ATOM 895 N N . PHE A 1 112 ? 3.317 2.176 5.821 1.00 85.25 112 PHE A N 1
ATOM 896 C CA . PHE A 1 112 ? 2.282 1.142 5.857 1.00 85.25 112 PHE A CA 1
ATOM 897 C C . PHE A 1 112 ? 2.619 -0.047 4.944 1.00 85.25 112 PHE A C 1
ATOM 899 O O . PHE A 1 112 ? 2.489 -1.195 5.366 1.00 85.25 112 PHE A O 1
ATOM 906 N N . PHE A 1 113 ? 3.055 0.211 3.708 1.00 85.19 113 PHE A N 1
ATOM 907 C CA . PHE A 1 113 ? 3.371 -0.844 2.738 1.00 85.19 113 PHE A CA 1
ATOM 908 C C . PHE A 1 113 ? 4.746 -1.500 2.951 1.00 85.19 113 PHE A C 1
ATOM 910 O O . PHE A 1 113 ? 4.930 -2.628 2.489 1.00 85.19 113 PHE A O 1
ATOM 917 N N . ASP A 1 114 ? 5.657 -0.846 3.678 1.00 86.19 114 ASP A N 1
ATOM 918 C CA . ASP A 1 114 ? 6.968 -1.387 4.072 1.00 86.19 114 ASP A CA 1
ATOM 919 C C . ASP A 1 114 ? 6.856 -2.479 5.148 1.00 86.19 114 ASP A C 1
ATOM 921 O O . ASP A 1 114 ? 7.711 -3.359 5.233 1.00 86.19 114 ASP A O 1
ATOM 925 N N . ASN A 1 115 ? 5.791 -2.465 5.961 1.00 87.81 115 ASN A N 1
ATOM 926 C CA . ASN A 1 115 ? 5.537 -3.503 6.962 1.00 87.81 115 ASN A CA 1
ATOM 927 C C . ASN A 1 115 ? 4.144 -4.139 6.790 1.00 87.81 115 ASN A C 1
ATOM 929 O O . ASN A 1 115 ? 3.240 -3.922 7.606 1.00 87.81 115 ASN A O 1
ATOM 933 N N . PRO A 1 116 ? 3.954 -4.959 5.738 1.00 88.88 116 PRO A N 1
ATOM 934 C CA . PRO A 1 116 ? 2.651 -5.514 5.384 1.00 88.88 116 PRO A CA 1
ATOM 935 C C . PRO A 1 116 ? 2.097 -6.474 6.444 1.00 88.88 116 PRO A C 1
ATOM 937 O O . PRO A 1 116 ? 0.881 -6.599 6.572 1.00 88.88 116 PRO A O 1
ATOM 940 N N . VAL A 1 117 ? 2.966 -7.131 7.223 1.00 92.88 117 VAL A N 1
ATOM 941 C CA . VAL A 1 117 ? 2.559 -8.011 8.333 1.00 92.88 117 VAL A CA 1
ATOM 942 C C . VAL A 1 117 ? 1.898 -7.186 9.432 1.00 92.88 117 VAL A C 1
ATOM 944 O O . VAL A 1 117 ? 0.742 -7.428 9.776 1.00 92.88 117 VAL A O 1
ATOM 947 N N . LYS A 1 118 ? 2.589 -6.148 9.918 1.00 92.81 118 LYS A N 1
ATOM 948 C CA . LYS A 1 118 ? 2.066 -5.275 10.973 1.00 92.81 118 LYS A CA 1
ATOM 949 C C . LYS A 1 118 ? 0.818 -4.520 10.524 1.00 92.81 118 LYS A C 1
ATOM 951 O O . LYS A 1 118 ? -0.162 -4.425 11.259 1.00 92.81 118 LYS A O 1
ATOM 956 N N . ALA A 1 119 ? 0.819 -4.053 9.278 1.00 91.19 119 ALA A N 1
ATOM 957 C CA . ALA A 1 119 ? -0.342 -3.438 8.658 1.00 91.19 119 ALA A CA 1
ATOM 958 C C . ALA A 1 119 ? -1.563 -4.377 8.644 1.00 91.19 119 ALA A C 1
ATOM 960 O O . ALA A 1 119 ? -2.673 -3.938 8.956 1.00 91.19 119 ALA A O 1
ATOM 961 N N . ALA A 1 120 ? -1.380 -5.663 8.326 1.00 94.50 120 ALA A N 1
ATOM 962 C CA . ALA A 1 120 ? -2.455 -6.657 8.337 1.00 94.50 120 ALA A CA 1
ATOM 963 C C . ALA A 1 120 ? -2.987 -6.905 9.755 1.00 94.50 120 ALA A C 1
ATOM 965 O O . ALA A 1 120 ? -4.200 -6.891 9.959 1.00 94.50 120 ALA A O 1
ATOM 966 N N . GLU A 1 121 ? -2.096 -7.049 10.741 1.00 95.06 121 GLU A N 1
ATOM 967 C CA . GLU A 1 121 ? -2.460 -7.224 12.155 1.00 95.06 121 GLU A CA 1
ATOM 968 C C . GLU A 1 121 ? -3.303 -6.057 12.685 1.00 95.06 121 GLU A C 1
ATOM 970 O O . GLU A 1 121 ? -4.353 -6.265 13.297 1.00 95.06 121 GLU A O 1
ATOM 975 N N . ILE A 1 122 ? -2.868 -4.821 12.421 1.00 93.38 122 ILE A N 1
ATOM 976 C CA . ILE A 1 122 ? -3.536 -3.613 12.916 1.00 93.38 122 ILE A CA 1
ATOM 977 C C . ILE A 1 122 ? -4.890 -3.416 12.224 1.00 93.38 122 ILE A C 1
ATOM 979 O O . ILE A 1 122 ? -5.896 -3.134 12.879 1.00 93.38 122 ILE A O 1
ATOM 983 N N . THR A 1 123 ? -4.940 -3.570 10.897 1.00 92.94 123 THR A N 1
ATOM 984 C CA . THR A 1 123 ? -6.161 -3.317 10.110 1.00 92.94 123 THR A CA 1
ATOM 985 C C . THR A 1 123 ? -7.157 -4.479 10.133 1.00 92.94 123 THR A C 1
ATOM 987 O O . THR A 1 123 ? -8.354 -4.282 9.880 1.00 92.94 123 THR A O 1
ATOM 990 N N . GLY A 1 124 ? -6.693 -5.696 10.416 1.00 93.62 124 GLY A N 1
ATOM 991 C CA . GLY A 1 124 ? -7.459 -6.929 10.242 1.00 93.62 124 GLY A CA 1
ATOM 992 C C . GLY A 1 124 ? -7.754 -7.270 8.776 1.00 93.62 124 GLY A C 1
ATOM 993 O O . GLY A 1 124 ? -8.680 -8.036 8.512 1.00 93.62 124 GLY A O 1
ATOM 994 N N . LEU A 1 125 ? -7.039 -6.665 7.823 1.00 94.25 125 LEU A N 1
ATOM 995 C CA . LEU A 1 125 ? -7.120 -7.035 6.411 1.00 94.25 125 LEU A CA 1
ATOM 996 C C . LEU A 1 125 ? -6.273 -8.281 6.129 1.00 94.25 125 LEU A C 1
ATOM 998 O O . LEU A 1 125 ? -5.342 -8.602 6.862 1.00 94.25 125 LEU A O 1
ATOM 1002 N N . ASP A 1 126 ? -6.579 -8.968 5.033 1.00 94.88 126 ASP A N 1
ATOM 1003 C CA . ASP A 1 126 ? -5.800 -10.109 4.575 1.00 94.88 126 ASP A CA 1
ATOM 1004 C C . ASP A 1 126 ? -4.416 -9.633 4.120 1.00 94.88 126 ASP A C 1
ATOM 1006 O O . ASP A 1 126 ? -4.285 -8.792 3.223 1.00 94.88 126 ASP A O 1
ATOM 1010 N N . TYR A 1 127 ? -3.380 -10.200 4.737 1.00 94.56 127 TYR A N 1
ATOM 1011 C CA . TYR A 1 127 ? -1.981 -9.903 4.441 1.00 94.56 127 TYR A CA 1
ATOM 1012 C C . TYR A 1 127 ? -1.659 -9.988 2.942 1.00 94.56 127 TYR A C 1
ATOM 1014 O O . TYR A 1 127 ? -0.922 -9.146 2.423 1.00 94.56 127 TYR A O 1
ATOM 1022 N N . ARG A 1 128 ? -2.254 -10.950 2.218 1.00 95.00 128 ARG A N 1
ATOM 1023 C CA . ARG A 1 128 ? -2.009 -11.159 0.784 1.00 95.00 128 ARG A CA 1
ATOM 1024 C C . ARG A 1 128 ? -2.444 -9.952 -0.038 1.00 95.00 128 ARG A C 1
ATOM 1026 O O . ARG A 1 128 ? -1.816 -9.654 -1.045 1.00 95.00 128 ARG A O 1
ATOM 1033 N N . ILE A 1 129 ? -3.485 -9.231 0.373 1.00 93.06 129 ILE A N 1
ATOM 1034 C CA . ILE A 1 129 ? -3.900 -8.009 -0.323 1.00 93.06 129 ILE A CA 1
ATOM 1035 C C . ILE A 1 129 ? -2.878 -6.894 -0.101 1.00 93.06 129 ILE A C 1
ATOM 1037 O O . ILE A 1 129 ? -2.488 -6.228 -1.059 1.00 93.06 129 ILE A O 1
ATOM 1041 N N . ILE A 1 130 ? -2.407 -6.720 1.135 1.00 91.31 130 ILE A N 1
ATOM 1042 C CA . ILE A 1 130 ? -1.462 -5.650 1.475 1.00 91.31 130 ILE A CA 1
ATOM 1043 C C . ILE A 1 130 ? -0.124 -5.861 0.763 1.00 91.31 130 ILE A C 1
ATOM 1045 O O . ILE A 1 130 ? 0.367 -4.932 0.123 1.00 91.31 130 ILE A O 1
ATOM 1049 N N . ILE A 1 131 ? 0.430 -7.079 0.803 1.00 92.25 131 ILE A N 1
ATOM 1050 C CA . ILE A 1 131 ? 1.698 -7.375 0.122 1.00 92.25 131 ILE A CA 1
ATOM 1051 C C . ILE A 1 131 ? 1.573 -7.212 -1.395 1.00 92.25 131 ILE A C 1
ATOM 1053 O O . ILE A 1 131 ? 2.459 -6.635 -2.011 1.00 92.25 131 ILE A O 1
ATOM 1057 N N . ARG A 1 132 ? 0.452 -7.620 -2.009 1.00 92.81 132 ARG A N 1
ATOM 1058 C CA . ARG A 1 132 ? 0.252 -7.450 -3.458 1.00 92.81 132 ARG A CA 1
ATOM 1059 C C . ARG A 1 132 ? 0.165 -5.984 -3.860 1.00 92.81 132 ARG A C 1
ATOM 1061 O O . ARG A 1 132 ? 0.757 -5.603 -4.868 1.00 92.81 132 ARG A O 1
ATOM 1068 N N . PHE A 1 133 ? -0.530 -5.153 -3.080 1.00 89.31 133 PHE A N 1
ATOM 1069 C CA . PHE A 1 133 ? -0.508 -3.708 -3.306 1.00 89.31 133 PHE A CA 1
ATOM 1070 C C . PHE A 1 133 ? 0.900 -3.137 -3.120 1.00 89.31 133 PHE A C 1
ATOM 1072 O O . PHE A 1 133 ? 1.326 -2.370 -3.976 1.00 89.31 133 PHE A O 1
ATOM 1079 N N . SER A 1 134 ? 1.639 -3.559 -2.089 1.00 87.44 134 SER A N 1
ATOM 1080 C CA . SER A 1 134 ? 3.040 -3.161 -1.891 1.00 87.44 134 SER A CA 1
ATOM 1081 C C . SER A 1 134 ? 3.901 -3.511 -3.114 1.00 87.44 134 SER A C 1
ATOM 1083 O O . SER A 1 134 ? 4.518 -2.626 -3.699 1.00 87.44 134 SER A O 1
ATOM 1085 N N . THR A 1 135 ? 3.836 -4.749 -3.619 1.00 88.88 135 THR A N 1
ATOM 1086 C CA . THR A 1 135 ? 4.564 -5.177 -4.826 1.00 88.88 135 THR A CA 1
ATOM 1087 C C . THR A 1 135 ? 4.179 -4.366 -6.064 1.00 88.88 135 THR A C 1
ATOM 1089 O O . THR A 1 135 ? 5.061 -3.955 -6.819 1.00 88.88 135 THR A O 1
ATOM 1092 N N . ILE A 1 136 ? 2.886 -4.098 -6.286 1.00 89.38 136 ILE A N 1
ATOM 1093 C CA . ILE A 1 136 ? 2.427 -3.283 -7.424 1.00 89.38 136 ILE A CA 1
ATOM 1094 C C . ILE A 1 136 ? 2.999 -1.868 -7.330 1.00 89.38 136 ILE A C 1
ATOM 1096 O O . ILE A 1 136 ? 3.525 -1.358 -8.318 1.00 89.38 136 ILE A O 1
ATOM 1100 N N . LEU A 1 137 ? 2.917 -1.244 -6.153 1.00 85.00 137 LEU A N 1
ATOM 1101 C CA . LEU A 1 137 ? 3.422 0.108 -5.932 1.00 85.00 137 LEU A CA 1
ATOM 1102 C C . LEU A 1 137 ? 4.943 0.161 -6.114 1.00 85.00 137 LEU A C 1
ATOM 1104 O O . LEU A 1 137 ? 5.413 0.984 -6.889 1.00 85.00 137 LEU A O 1
ATOM 1108 N N . SER A 1 138 ? 5.696 -0.768 -5.522 1.00 84.81 138 SER A N 1
ATOM 1109 C CA . SER A 1 138 ? 7.150 -0.882 -5.708 1.00 84.81 138 SER A CA 1
ATOM 1110 C C . SER A 1 138 ? 7.543 -1.100 -7.170 1.00 84.81 138 SER A C 1
ATOM 1112 O O . SER A 1 138 ? 8.497 -0.493 -7.649 1.00 84.81 138 SER A O 1
ATOM 1114 N N . THR A 1 139 ? 6.777 -1.907 -7.913 1.00 85.06 139 THR A N 1
ATOM 1115 C CA . THR A 1 139 ? 7.015 -2.130 -9.350 1.00 85.06 139 THR A CA 1
ATOM 1116 C C . THR A 1 139 ? 6.875 -0.831 -10.138 1.00 85.06 139 THR A C 1
ATOM 1118 O O . THR A 1 139 ? 7.736 -0.509 -10.956 1.00 85.06 139 THR A O 1
ATOM 1121 N N . LEU A 1 140 ? 5.823 -0.054 -9.865 1.00 82.56 140 LEU A N 1
ATOM 1122 C CA . LEU A 1 140 ? 5.618 1.250 -10.493 1.00 82.56 140 LEU A CA 1
ATOM 1123 C C . LEU A 1 140 ? 6.706 2.259 -10.067 1.00 82.56 140 LEU A C 1
ATOM 1125 O O . LEU A 1 140 ? 7.171 3.036 -10.898 1.00 82.56 140 LEU A O 1
ATOM 1129 N N . SER A 1 141 ? 7.143 2.227 -8.803 1.00 77.56 141 SER A N 1
ATOM 1130 C CA . SER A 1 141 ? 8.220 3.079 -8.269 1.00 77.56 141 SER A CA 1
ATOM 1131 C C . SER A 1 141 ? 9.602 2.733 -8.806 1.00 77.56 141 SER A C 1
ATOM 1133 O O . SER A 1 141 ? 10.532 3.495 -8.601 1.00 77.56 141 SER A O 1
ATOM 1135 N N . SER A 1 142 ? 9.787 1.576 -9.438 1.00 79.88 142 SER A N 1
ATOM 1136 C CA . SER A 1 142 ? 11.131 1.071 -9.727 1.00 79.88 142 SER A CA 1
ATOM 1137 C C . SER A 1 142 ? 11.928 1.939 -10.705 1.00 79.88 142 SER A C 1
ATOM 1139 O O . SER A 1 142 ? 13.135 1.764 -10.786 1.00 79.88 142 SER A O 1
ATOM 1141 N N . CYS A 1 143 ? 11.296 2.848 -11.460 1.00 79.75 143 CYS A N 1
ATOM 1142 C CA . CYS A 1 143 ? 11.912 3.601 -12.565 1.00 79.75 143 CYS A CA 1
ATOM 1143 C C . CYS A 1 143 ? 12.464 2.723 -13.708 1.00 79.75 143 CYS A C 1
ATOM 1145 O O . CYS A 1 143 ? 13.202 3.221 -14.556 1.00 79.75 143 CYS A O 1
ATOM 1147 N N . HIS A 1 144 ? 12.069 1.447 -13.778 1.00 81.31 144 HIS A N 1
ATOM 1148 C CA . HIS A 1 144 ? 12.481 0.506 -14.822 1.00 81.31 144 HIS A CA 1
ATOM 1149 C C . HIS A 1 144 ? 11.341 0.185 -15.796 1.00 81.31 144 HIS A C 1
ATOM 1151 O O . HIS A 1 144 ? 10.159 0.388 -15.505 1.00 81.31 144 HIS A O 1
ATOM 1157 N N . TYR A 1 145 ? 11.695 -0.346 -16.969 1.00 82.88 145 TYR A N 1
ATOM 1158 C CA . TYR A 1 145 ? 10.711 -0.870 -17.913 1.00 82.88 145 TYR A CA 1
ATOM 1159 C C . TYR A 1 145 ? 10.043 -2.124 -17.347 1.00 82.88 145 TYR A C 1
ATOM 1161 O O . TYR A 1 145 ? 10.694 -3.123 -17.044 1.00 82.88 145 TYR A O 1
ATOM 1169 N N . ILE A 1 146 ? 8.719 -2.076 -17.233 1.00 86.06 146 ILE A N 1
ATOM 1170 C CA . ILE A 1 146 ? 7.914 -3.154 -16.662 1.00 86.06 146 ILE A CA 1
ATOM 1171 C C . ILE A 1 146 ? 7.478 -4.101 -17.782 1.00 86.06 146 ILE A C 1
ATOM 1173 O O . ILE A 1 146 ? 6.945 -3.670 -18.807 1.00 86.06 146 ILE A O 1
ATOM 1177 N N . LYS A 1 147 ? 7.628 -5.415 -17.573 1.00 91.81 147 LYS A N 1
ATOM 1178 C CA . LYS A 1 147 ? 7.039 -6.434 -18.459 1.00 91.81 147 LYS A CA 1
ATOM 1179 C C . LYS A 1 147 ? 5.508 -6.381 -18.354 1.00 91.81 147 LYS A C 1
ATOM 1181 O O . LYS A 1 147 ? 4.930 -6.917 -17.408 1.00 91.81 147 LYS A O 1
ATOM 1186 N N . ILE A 1 148 ? 4.866 -5.732 -19.329 1.00 88.75 148 ILE A N 1
ATOM 1187 C CA . ILE A 1 148 ? 3.437 -5.365 -19.295 1.00 88.75 148 ILE A CA 1
ATOM 1188 C C . ILE A 1 148 ? 2.526 -6.574 -19.045 1.00 88.75 148 ILE A C 1
ATOM 1190 O O . ILE A 1 148 ? 1.635 -6.487 -18.204 1.00 88.75 148 ILE A O 1
ATOM 1194 N N . GLU A 1 149 ? 2.756 -7.704 -19.716 1.00 92.56 149 GLU A N 1
ATOM 1195 C CA . GLU A 1 149 ? 1.901 -8.894 -19.571 1.00 92.56 149 GLU A CA 1
ATOM 1196 C C . GLU A 1 149 ? 1.951 -9.487 -18.155 1.00 92.56 149 GLU A C 1
ATOM 1198 O O . GLU A 1 149 ? 0.912 -9.805 -17.571 1.00 92.56 149 GLU A O 1
ATOM 1203 N N . ASN A 1 150 ? 3.142 -9.545 -17.549 1.00 93.19 150 ASN A N 1
ATOM 1204 C CA . ASN A 1 150 ? 3.306 -10.014 -16.171 1.00 93.19 150 ASN A CA 1
ATOM 1205 C C . ASN A 1 150 ? 2.602 -9.073 -15.187 1.00 93.19 150 ASN A C 1
ATOM 1207 O O . ASN A 1 150 ? 1.903 -9.530 -14.283 1.00 93.19 150 ASN A O 1
ATOM 1211 N N . PHE A 1 151 ? 2.744 -7.760 -15.390 1.00 90.69 151 PHE A N 1
ATOM 1212 C CA . PHE A 1 151 ? 2.092 -6.753 -14.556 1.00 90.69 151 PHE A CA 1
ATOM 1213 C C . PHE A 1 151 ? 0.564 -6.824 -14.663 1.00 90.69 151 PHE A C 1
ATOM 1215 O O . PHE A 1 151 ? -0.118 -6.880 -13.642 1.00 90.69 151 PHE A O 1
ATOM 1222 N N . LYS A 1 152 ? 0.017 -6.903 -15.885 1.00 89.31 152 LYS A N 1
ATOM 1223 C CA . LYS A 1 152 ? -1.429 -7.046 -16.125 1.00 89.31 152 LYS A CA 1
ATOM 1224 C C . LYS A 1 152 ? -1.997 -8.272 -15.426 1.00 89.31 152 LYS A C 1
ATOM 1226 O O . LYS A 1 152 ? -2.998 -8.158 -14.722 1.00 89.31 152 LYS A O 1
ATOM 1231 N N . ARG A 1 153 ? -1.337 -9.425 -15.570 1.00 94.31 153 ARG A N 1
ATOM 1232 C CA . ARG A 1 153 ? -1.749 -10.662 -14.901 1.00 94.31 153 ARG A CA 1
ATOM 1233 C C . ARG A 1 153 ? -1.719 -10.512 -13.381 1.00 94.31 153 ARG A C 1
ATOM 1235 O O . ARG A 1 153 ? -2.704 -10.826 -12.721 1.00 94.31 153 ARG A O 1
ATOM 1242 N N . TYR A 1 154 ? -0.638 -9.958 -12.833 1.00 93.88 154 TYR A N 1
ATOM 1243 C CA . TYR A 1 154 ? -0.512 -9.745 -11.392 1.00 93.88 154 TYR A CA 1
ATOM 1244 C C . TYR A 1 154 ? -1.601 -8.807 -10.845 1.00 93.88 154 TYR A C 1
ATOM 1246 O O . TYR A 1 154 ? -2.181 -9.074 -9.787 1.00 93.88 154 TYR A O 1
ATOM 1254 N N . CYS A 1 155 ? -1.919 -7.730 -11.564 1.00 90.62 155 CYS A N 1
ATOM 1255 C CA . CYS A 1 155 ? -2.993 -6.806 -11.210 1.00 90.62 155 CYS A CA 1
ATOM 1256 C C . CYS A 1 155 ? -4.381 -7.455 -11.292 1.00 90.62 155 CYS A C 1
ATOM 1258 O O . CYS A 1 155 ? -5.178 -7.281 -10.368 1.00 90.62 155 CYS A O 1
ATOM 1260 N N . LEU A 1 156 ? -4.648 -8.247 -12.332 1.00 91.50 156 LEU A N 1
ATOM 1261 C CA . LEU A 1 156 ? -5.918 -8.952 -12.498 1.00 91.50 156 LEU A CA 1
ATOM 1262 C C . LEU A 1 156 ? -6.135 -9.999 -11.395 1.00 91.50 156 LEU A C 1
ATOM 1264 O O . LEU A 1 156 ? -7.186 -10.006 -10.757 1.00 91.50 156 LEU A O 1
ATOM 1268 N N . ASP A 1 157 ? -5.115 -10.802 -11.089 1.00 95.25 157 ASP A N 1
ATOM 1269 C CA . ASP A 1 157 ? -5.144 -11.765 -9.980 1.00 95.25 157 ASP A CA 1
ATOM 1270 C C . ASP A 1 157 ? -5.386 -11.059 -8.632 1.00 95.25 157 ASP A C 1
ATOM 1272 O O . ASP A 1 157 ? -6.110 -11.557 -7.768 1.00 95.25 157 ASP A O 1
ATOM 1276 N N . THR A 1 158 ? -4.828 -9.854 -8.458 1.00 92.31 158 THR A N 1
ATOM 1277 C CA . THR A 1 158 ? -5.083 -9.019 -7.271 1.00 92.31 158 THR A CA 1
ATOM 1278 C C . THR A 1 158 ? -6.533 -8.538 -7.223 1.00 92.31 158 THR A C 1
ATOM 1280 O O . THR A 1 158 ? -7.134 -8.539 -6.151 1.00 92.31 158 THR A O 1
ATOM 1283 N N . ALA A 1 159 ? -7.115 -8.149 -8.362 1.00 89.19 159 ALA A N 1
ATOM 1284 C CA . ALA A 1 159 ? -8.511 -7.723 -8.444 1.00 89.19 159 ALA A CA 1
ATOM 1285 C C . ALA A 1 159 ? -9.484 -8.871 -8.129 1.00 89.19 159 ALA A C 1
ATOM 1287 O O . ALA A 1 159 ? -10.477 -8.651 -7.428 1.00 89.19 159 ALA A O 1
ATOM 1288 N N . TYR A 1 160 ? -9.182 -10.092 -8.585 1.00 94.06 160 TYR A N 1
ATOM 1289 C CA . TYR A 1 160 ? -9.964 -11.280 -8.241 1.00 94.06 160 TYR A CA 1
ATOM 1290 C C . TYR A 1 160 ? -9.918 -11.572 -6.744 1.00 94.06 160 TYR A C 1
ATOM 1292 O O . TYR A 1 160 ? -10.975 -11.649 -6.120 1.00 94.06 160 TYR A O 1
ATOM 1300 N N . LEU A 1 161 ? -8.722 -11.617 -6.148 1.00 93.62 161 LEU A N 1
ATOM 1301 C CA . LEU A 1 161 ? -8.566 -11.829 -4.706 1.00 93.62 161 LEU A CA 1
ATOM 1302 C C . LEU A 1 161 ? -9.282 -10.742 -3.885 1.00 93.62 161 LEU A C 1
ATOM 1304 O O . LEU A 1 161 ? -9.917 -11.027 -2.871 1.00 93.62 161 LEU A O 1
ATOM 1308 N N . LEU A 1 162 ? -9.213 -9.484 -4.331 1.00 90.50 162 LEU A N 1
ATOM 1309 C CA . LEU A 1 162 ? -9.885 -8.370 -3.665 1.00 90.50 162 LEU A CA 1
ATOM 1310 C C . LEU A 1 162 ? -11.411 -8.516 -3.715 1.00 90.50 162 LEU A C 1
ATOM 1312 O O . LEU A 1 162 ? -12.086 -8.236 -2.727 1.00 90.50 162 LEU A O 1
ATOM 1316 N N . THR A 1 163 ? -11.947 -8.967 -4.848 1.00 90.38 163 THR A N 1
ATOM 1317 C CA . THR A 1 163 ? -13.386 -9.197 -5.032 1.00 90.38 163 THR A CA 1
ATOM 1318 C C . THR A 1 163 ? -13.866 -10.406 -4.227 1.00 90.38 163 THR A C 1
ATOM 1320 O O . THR A 1 163 ? -14.942 -10.357 -3.640 1.00 90.38 163 THR A O 1
ATOM 1323 N N . GLU A 1 164 ? -13.057 -11.461 -4.138 1.00 93.50 164 GLU A N 1
ATOM 1324 C CA . GLU A 1 164 ? -13.344 -12.645 -3.324 1.00 93.50 164 GLU A CA 1
ATOM 1325 C C . GLU A 1 164 ? -13.444 -12.296 -1.830 1.00 93.50 164 GLU A C 1
ATOM 1327 O O . GLU A 1 164 ? -14.414 -12.654 -1.163 1.00 93.50 164 GLU A O 1
ATOM 1332 N N . LEU A 1 165 ? -12.473 -11.542 -1.305 1.00 92.06 165 LEU A N 1
ATOM 1333 C CA . LEU A 1 165 ? -12.407 -11.206 0.121 1.00 92.06 165 LEU A CA 1
ATOM 1334 C C . LEU A 1 165 ? -13.333 -10.044 0.510 1.00 92.06 165 LEU A C 1
ATOM 1336 O O . LEU A 1 165 ? -13.911 -10.026 1.603 1.00 92.06 165 LEU A O 1
ATOM 1340 N N . TYR A 1 166 ? -13.466 -9.055 -0.374 1.00 92.06 166 TYR A N 1
ATOM 1341 C CA . TYR A 1 166 ? -14.098 -7.769 -0.081 1.00 92.06 166 TYR A CA 1
ATOM 1342 C C . TYR A 1 166 ? -15.087 -7.311 -1.156 1.00 92.06 166 TYR A C 1
ATOM 1344 O O . TYR A 1 166 ? -15.315 -6.113 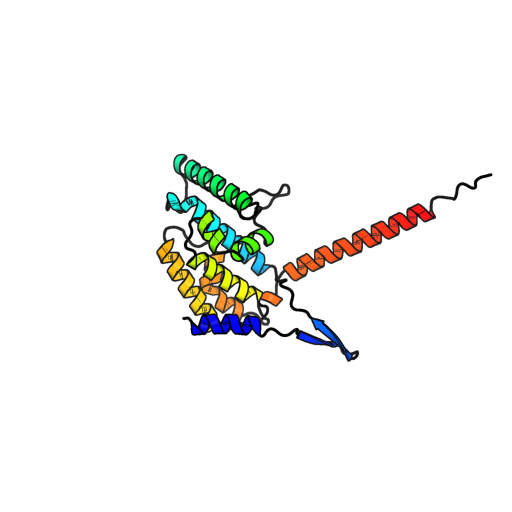-1.292 1.00 92.06 166 TYR A O 1
ATOM 1352 N N . GLY A 1 167 ? -15.727 -8.227 -1.888 1.00 88.56 167 GLY A N 1
ATOM 1353 C CA . GLY A 1 167 ? -16.697 -7.893 -2.946 1.00 88.56 167 GLY A CA 1
ATOM 1354 C C . GLY A 1 167 ? -17.893 -7.044 -2.489 1.00 88.56 167 GLY A C 1
ATOM 1355 O O . GLY A 1 167 ? -18.539 -6.390 -3.302 1.00 88.56 167 GLY A O 1
ATOM 1356 N N . TRP A 1 168 ? -18.152 -6.981 -1.180 1.00 88.88 168 TRP A N 1
ATOM 1357 C CA . TRP A 1 168 ? -19.131 -6.083 -0.555 1.00 88.88 168 TRP A CA 1
ATOM 1358 C C . TRP A 1 168 ? -18.681 -4.607 -0.502 1.00 88.88 168 TRP A C 1
ATOM 1360 O O . TRP A 1 168 ? -19.481 -3.731 -0.163 1.00 88.88 168 TRP A O 1
ATOM 1370 N N . TYR A 1 169 ? -17.415 -4.311 -0.814 1.00 86.31 169 TYR A N 1
ATOM 1371 C CA . TYR A 1 169 ? -16.830 -2.973 -0.829 1.00 86.31 169 TYR A CA 1
ATOM 1372 C C . TYR A 1 169 ? -16.332 -2.607 -2.231 1.00 86.31 169 TYR A C 1
ATOM 1374 O O . TYR A 1 169 ? -15.301 -3.096 -2.690 1.00 86.31 169 TYR A O 1
ATOM 1382 N N . HIS A 1 170 ? -17.043 -1.707 -2.915 1.00 82.88 170 HIS A N 1
ATOM 1383 C CA . HIS A 1 170 ? -16.668 -1.298 -4.269 1.00 82.88 170 HIS A CA 1
ATOM 1384 C C . HIS A 1 170 ? -15.260 -0.690 -4.323 1.00 82.88 170 HIS A C 1
ATOM 1386 O O . HIS A 1 170 ? -14.919 0.190 -3.526 1.00 82.88 170 HIS A O 1
ATOM 1392 N N . MET A 1 171 ? -14.465 -1.131 -5.304 1.00 79.12 171 MET A N 1
ATOM 1393 C CA . MET A 1 171 ? -13.158 -0.548 -5.609 1.00 79.12 171 MET A CA 1
ATOM 1394 C C . MET A 1 171 ? -13.291 0.952 -5.882 1.00 79.12 171 MET A C 1
ATOM 1396 O O . MET A 1 171 ? -14.184 1.384 -6.611 1.00 79.12 171 MET A O 1
ATOM 1400 N N . SER A 1 172 ? -12.379 1.756 -5.331 1.00 82.19 172 SER A N 1
ATOM 1401 C CA . SER A 1 172 ? -12.304 3.169 -5.705 1.00 82.19 172 SER A CA 1
ATOM 1402 C C . SER A 1 172 ? -11.888 3.303 -7.173 1.00 82.19 172 SER A C 1
ATOM 1404 O O . SER A 1 172 ? -11.189 2.439 -7.710 1.00 82.19 172 SER A O 1
ATOM 1406 N N . ALA A 1 173 ? -12.264 4.408 -7.824 1.00 76.44 173 ALA A N 1
ATOM 1407 C CA . ALA A 1 173 ? -11.902 4.656 -9.222 1.00 76.44 173 ALA A CA 1
ATOM 1408 C C . ALA A 1 173 ? -10.383 4.544 -9.455 1.00 76.44 173 ALA A C 1
ATOM 1410 O O . ALA A 1 173 ? -9.944 4.013 -10.471 1.00 76.44 173 ALA A O 1
ATOM 1411 N N . SER A 1 174 ? -9.572 4.979 -8.488 1.00 78.44 174 SER A N 1
ATOM 1412 C CA . SER A 1 174 ? -8.112 4.900 -8.554 1.00 78.44 174 SER A CA 1
ATOM 1413 C C . SER A 1 174 ? -7.571 3.474 -8.389 1.00 78.44 174 SER A C 1
ATOM 1415 O O . SER A 1 174 ? -6.551 3.157 -8.997 1.00 78.44 174 SER A O 1
ATOM 1417 N N . VAL A 1 175 ? -8.201 2.621 -7.567 1.00 83.12 175 VAL A N 1
ATOM 1418 C CA . VAL A 1 175 ? -7.856 1.185 -7.469 1.00 83.12 175 VAL A CA 1
ATOM 1419 C C . VAL A 1 175 ? -8.240 0.471 -8.761 1.00 83.12 175 VAL A C 1
ATOM 1421 O O . VAL A 1 175 ? -7.424 -0.254 -9.316 1.00 83.12 175 VAL A O 1
ATOM 1424 N N . HIS A 1 176 ? -9.442 0.730 -9.278 1.00 81.19 176 HIS A N 1
ATOM 1425 C CA . HIS A 1 176 ? -9.920 0.133 -10.521 1.00 81.19 176 HIS A CA 1
ATOM 1426 C C . HIS A 1 176 ? -9.030 0.508 -11.715 1.00 81.19 176 HIS A C 1
ATOM 1428 O O . HIS A 1 176 ? -8.554 -0.375 -12.422 1.00 81.19 176 HIS A O 1
ATOM 1434 N N . LYS A 1 177 ? -8.723 1.801 -11.897 1.00 79.12 177 LYS A N 1
ATOM 1435 C CA . LYS A 1 177 ? -7.804 2.262 -12.952 1.00 79.12 177 LYS A CA 1
ATOM 1436 C C . LYS A 1 177 ? -6.431 1.604 -12.844 1.00 79.12 177 LYS A C 1
ATOM 1438 O O . LYS A 1 177 ? -5.873 1.232 -13.865 1.00 79.12 177 LYS A O 1
ATOM 1443 N N . LEU A 1 178 ? -5.906 1.428 -11.630 1.00 83.88 178 LEU A N 1
ATOM 1444 C CA . LEU A 1 178 ? -4.634 0.741 -11.419 1.00 83.88 178 LEU A CA 1
ATOM 1445 C C . LEU A 1 178 ? -4.717 -0.743 -11.805 1.00 83.88 178 LEU A C 1
ATOM 1447 O O . LEU A 1 178 ? -3.906 -1.210 -12.595 1.00 83.88 178 LEU A O 1
ATOM 1451 N N . LEU A 1 179 ? -5.676 -1.484 -11.247 1.00 84.88 179 LEU A N 1
ATOM 1452 C CA . LEU A 1 179 ? -5.713 -2.939 -11.399 1.00 84.88 179 LEU A CA 1
ATOM 1453 C C . LEU A 1 179 ? -6.200 -3.392 -12.783 1.00 84.88 179 LEU A C 1
ATOM 1455 O O . LEU A 1 179 ? -5.760 -4.427 -13.269 1.00 84.88 179 LEU A O 1
ATOM 1459 N N . ILE A 1 180 ? -7.094 -2.629 -13.415 1.00 84.69 180 ILE A N 1
ATOM 1460 C CA . ILE A 1 180 ? -7.689 -2.994 -14.708 1.00 84.69 180 ILE A CA 1
ATOM 1461 C C . ILE A 1 180 ? -6.968 -2.309 -15.870 1.00 84.69 180 ILE A C 1
ATOM 1463 O O . ILE A 1 180 ? -6.679 -2.955 -16.871 1.00 84.69 180 ILE A O 1
ATOM 1467 N N . HIS A 1 181 ? -6.632 -1.024 -15.732 1.00 79.56 181 HIS A N 1
ATOM 1468 C CA . HIS A 1 181 ? -6.044 -0.227 -16.817 1.00 79.56 181 HIS A CA 1
ATOM 1469 C C . HIS A 1 181 ? -4.557 0.094 -16.620 1.00 79.56 181 HIS A C 1
ATOM 1471 O O . HIS A 1 181 ? -3.938 0.664 -17.516 1.00 79.56 181 HIS A O 1
ATOM 1477 N N . GLY A 1 182 ? -3.947 -0.273 -15.485 1.00 80.00 182 GLY A N 1
ATOM 1478 C CA . GLY A 1 182 ? -2.572 0.119 -15.158 1.00 80.00 182 GLY A CA 1
ATOM 1479 C C . GLY A 1 182 ? -1.554 -0.345 -16.196 1.00 80.00 182 GLY A C 1
ATOM 1480 O O . GLY A 1 182 ? -0.679 0.424 -16.579 1.00 80.00 182 GLY A O 1
ATOM 1481 N N . GLY A 1 183 ? -1.710 -1.563 -16.721 1.00 82.12 183 GLY A N 1
ATOM 1482 C CA . GLY A 1 183 ? -0.837 -2.076 -17.778 1.00 82.12 183 GLY A CA 1
ATOM 1483 C C . GLY A 1 183 ? -0.963 -1.322 -19.107 1.00 82.12 183 GLY A C 1
ATOM 1484 O O . GLY A 1 183 ? 0.042 -1.119 -19.784 1.00 82.12 183 GLY A O 1
ATOM 1485 N N . ASP A 1 184 ? -2.169 -0.881 -19.475 1.00 78.88 184 ASP A N 1
ATOM 1486 C CA . ASP A 1 184 ? -2.389 -0.088 -20.694 1.00 78.88 184 ASP A CA 1
ATOM 1487 C C . ASP A 1 184 ? -1.830 1.329 -20.547 1.00 78.88 184 ASP A C 1
ATOM 1489 O O . ASP A 1 184 ? -1.223 1.854 -21.480 1.00 78.88 184 ASP A O 1
ATOM 1493 N N . ILE A 1 185 ? -1.962 1.914 -19.350 1.00 78.69 185 ILE A N 1
ATOM 1494 C CA . ILE A 1 185 ? -1.353 3.203 -19.013 1.00 78.69 185 ILE A CA 1
ATOM 1495 C C . ILE A 1 185 ? 0.166 3.101 -19.157 1.00 78.69 185 ILE A C 1
ATOM 1497 O O . ILE A 1 185 ? 0.736 3.882 -19.910 1.00 78.69 185 ILE A O 1
ATOM 1501 N N . ILE A 1 186 ? 0.812 2.111 -18.527 1.00 82.50 186 ILE A N 1
ATOM 1502 C CA . ILE A 1 186 ? 2.269 1.905 -18.633 1.00 82.50 186 ILE A CA 1
ATOM 1503 C C . ILE A 1 186 ? 2.697 1.769 -20.099 1.00 82.50 186 ILE A C 1
ATOM 1505 O O . ILE A 1 186 ? 3.678 2.381 -20.506 1.00 82.50 186 ILE A O 1
ATOM 1509 N N . LYS A 1 187 ? 1.940 1.013 -20.904 1.00 79.38 187 LYS A N 1
ATOM 1510 C CA . LYS A 1 187 ? 2.226 0.812 -22.331 1.00 79.38 187 LYS A CA 1
ATOM 1511 C C . LYS A 1 187 ? 2.185 2.107 -23.148 1.00 79.38 187 LYS A C 1
ATOM 1513 O O . LYS A 1 187 ? 2.888 2.209 -24.148 1.00 79.38 187 LYS A O 1
ATOM 1518 N N . SER A 1 188 ? 1.340 3.060 -22.760 1.00 74.56 188 SER A N 1
ATOM 1519 C CA . SER A 1 188 ? 1.181 4.338 -23.464 1.00 74.56 188 SER A CA 1
ATOM 1520 C C . SER A 1 188 ? 2.278 5.361 -23.152 1.00 74.56 188 SER A C 1
ATOM 1522 O O . SER A 1 188 ? 2.384 6.367 -23.851 1.00 74.56 188 SER A O 1
ATOM 1524 N N . LEU A 1 189 ? 3.082 5.126 -22.109 1.00 72.06 189 LEU A N 1
ATOM 1525 C CA . LEU A 1 189 ? 4.098 6.071 -21.662 1.00 72.06 189 LEU A CA 1
ATOM 1526 C C . LEU A 1 189 ? 5.409 5.877 -22.441 1.00 72.06 189 LEU A C 1
ATOM 1528 O O . LEU A 1 189 ? 5.840 4.743 -22.643 1.00 72.06 189 LEU A O 1
ATOM 1532 N N . PRO A 1 190 ? 6.081 6.971 -22.841 1.00 72.19 190 PRO A N 1
ATOM 1533 C CA . PRO A 1 190 ? 7.357 6.895 -23.553 1.00 72.19 190 PRO A CA 1
ATOM 1534 C C . PRO A 1 190 ? 8.542 6.549 -22.637 1.00 72.19 190 PRO A C 1
ATOM 1536 O O . PRO A 1 190 ? 9.604 6.188 -23.133 1.00 72.19 190 PRO A O 1
ATOM 1539 N N . LEU A 1 191 ? 8.374 6.676 -21.317 1.00 73.81 191 LEU A N 1
ATOM 1540 C CA . LEU A 1 191 ? 9.394 6.423 -20.299 1.00 73.81 191 LEU A CA 1
ATOM 1541 C C . LEU A 1 191 ? 8.815 5.560 -19.164 1.00 73.81 191 LEU A C 1
ATOM 1543 O O . LEU A 1 191 ? 7.595 5.564 -18.959 1.00 73.81 191 LEU A O 1
ATOM 1547 N N . PRO A 1 192 ? 9.666 4.847 -18.401 1.00 77.19 192 PRO A N 1
ATOM 1548 C CA . PRO A 1 192 ? 9.270 4.177 -17.169 1.00 77.19 192 PRO A CA 1
ATOM 1549 C C . PRO A 1 192 ? 8.430 5.073 -16.257 1.00 77.19 192 PRO A C 1
ATOM 1551 O O . PRO A 1 192 ? 8.787 6.218 -15.985 1.00 77.19 192 PRO A O 1
ATOM 1554 N N . VAL A 1 193 ? 7.323 4.534 -15.741 1.00 74.38 193 VAL A N 1
ATOM 1555 C CA . VAL A 1 193 ? 6.313 5.319 -15.011 1.00 74.38 193 VAL A CA 1
ATOM 1556 C C . VAL A 1 193 ? 6.886 6.074 -13.803 1.00 74.38 193 VAL A C 1
ATOM 1558 O O . VAL A 1 193 ? 6.501 7.216 -13.576 1.00 74.38 193 VAL A O 1
ATOM 1561 N N . GLY A 1 194 ? 7.850 5.490 -13.081 1.00 69.06 194 GLY A N 1
ATOM 1562 C CA . GLY A 1 194 ? 8.496 6.132 -11.929 1.00 69.06 194 GLY A CA 1
ATOM 1563 C C . GLY A 1 194 ? 9.328 7.376 -12.274 1.00 69.06 194 GLY A C 1
ATOM 1564 O O . GLY A 1 194 ? 9.508 8.240 -11.417 1.00 69.06 194 GLY A O 1
ATOM 1565 N N . GLN A 1 195 ? 9.784 7.508 -13.527 1.00 68.94 195 GLN A N 1
ATOM 1566 C CA . GLN A 1 195 ? 10.538 8.677 -14.001 1.00 68.94 195 GLN A CA 1
ATOM 1567 C C . GLN A 1 195 ? 9.637 9.875 -14.341 1.00 68.94 195 GLN A C 1
ATOM 1569 O O . GLN A 1 195 ? 10.133 10.982 -14.523 1.00 68.94 195 GLN A O 1
ATOM 1574 N N . LEU A 1 196 ? 8.322 9.668 -14.455 1.00 65.75 196 LEU A N 1
ATOM 1575 C CA . LEU A 1 196 ? 7.381 10.639 -15.020 1.00 65.75 196 LEU A CA 1
ATOM 1576 C C . LEU A 1 196 ? 6.521 11.357 -13.974 1.00 65.75 196 LEU A C 1
ATOM 1578 O O . LEU A 1 196 ? 5.381 11.714 -14.279 1.00 65.75 196 LEU A O 1
ATOM 1582 N N . SER A 1 197 ? 6.982 11.548 -12.737 1.00 66.25 197 SER A N 1
ATOM 1583 C CA . SER A 1 197 ? 6.052 11.983 -11.690 1.00 66.25 197 SER A CA 1
ATOM 1584 C C . SER A 1 197 ? 6.515 13.191 -10.813 1.00 66.25 197 SER A C 1
ATOM 1586 O O . SER A 1 197 ? 7.650 13.642 -10.911 1.00 66.25 197 SER A O 1
ATOM 1588 N N . GLU A 1 198 ? 5.619 13.801 -10.013 1.00 58.75 198 GLU A N 1
ATOM 1589 C CA . GLU A 1 198 ? 5.736 15.020 -9.144 1.00 58.75 198 GLU A CA 1
ATOM 1590 C C . GLU A 1 198 ? 6.724 14.930 -7.997 1.00 58.75 198 GLU A C 1
ATOM 1592 O O . GLU A 1 198 ? 7.234 15.986 -7.719 1.00 58.75 198 GLU A O 1
ATOM 1597 N N . ASP A 1 199 ? 7.004 13.849 -7.255 1.00 56.50 199 ASP A N 1
ATOM 1598 C CA . ASP A 1 199 ? 7.995 13.957 -6.161 1.00 56.50 199 ASP A CA 1
ATOM 1599 C C . ASP A 1 199 ? 9.332 14.523 -6.659 1.00 56.50 199 ASP A C 1
ATOM 1601 O O . ASP A 1 199 ? 10.001 15.222 -5.911 1.00 56.50 199 ASP A O 1
ATOM 1605 N N . VAL A 1 200 ? 9.673 14.326 -7.940 1.00 56.50 200 VAL A N 1
ATOM 1606 C CA . VAL A 1 200 ? 10.781 15.034 -8.600 1.00 56.50 200 VAL A CA 1
ATOM 1607 C C . VAL A 1 200 ? 10.548 16.553 -8.600 1.00 56.50 200 VAL A C 1
ATOM 1609 O O . VAL A 1 200 ? 11.438 17.312 -8.227 1.00 56.50 200 VAL A O 1
ATOM 1612 N N . LEU A 1 201 ? 9.345 17.003 -8.959 1.00 58.84 201 LEU A N 1
ATOM 1613 C CA . LEU A 1 201 ? 8.896 18.399 -8.877 1.00 58.84 201 LEU A CA 1
ATOM 1614 C C . LEU A 1 201 ? 8.760 18.915 -7.430 1.00 58.84 201 LEU A C 1
ATOM 1616 O O . LEU A 1 201 ? 9.121 20.052 -7.178 1.00 58.84 201 LEU A O 1
ATOM 1620 N N . GLU A 1 202 ? 8.268 18.128 -6.467 1.00 61.44 202 GLU A N 1
ATOM 1621 C CA . GLU A 1 202 ? 8.105 18.533 -5.063 1.00 61.44 202 GLU A CA 1
ATOM 1622 C C . GLU A 1 202 ? 9.464 18.672 -4.371 1.00 61.44 202 GLU A C 1
ATOM 1624 O O . GLU A 1 202 ? 9.669 19.623 -3.618 1.00 61.44 202 GLU A O 1
ATOM 1629 N N . VAL A 1 203 ? 10.404 17.760 -4.647 1.00 62.00 203 VAL A N 1
ATOM 1630 C CA . VAL A 1 203 ? 11.804 17.895 -4.222 1.00 62.00 203 VAL A CA 1
ATOM 1631 C C . VAL A 1 203 ? 12.411 19.136 -4.864 1.00 62.00 203 VAL A C 1
ATOM 1633 O O . VAL A 1 203 ? 12.925 19.980 -4.143 1.00 62.00 203 VAL A O 1
ATOM 1636 N N . SER A 1 204 ? 12.219 19.334 -6.171 1.00 60.00 204 SER A N 1
ATOM 1637 C CA . SER A 1 204 ? 12.700 20.540 -6.860 1.00 60.00 204 SER A CA 1
ATOM 1638 C C . SER A 1 204 ? 12.091 21.832 -6.287 1.00 60.00 204 SER A C 1
ATOM 1640 O O . SER A 1 204 ? 12.780 22.836 -6.143 1.00 60.00 204 SER A O 1
ATOM 1642 N N . HIS A 1 205 ? 10.811 21.825 -5.901 1.00 63.28 205 HIS A N 1
ATOM 1643 C CA . HIS A 1 205 ? 10.152 22.956 -5.241 1.00 63.28 205 HIS A CA 1
ATOM 1644 C C . HIS A 1 205 ? 10.652 23.181 -3.810 1.00 63.28 205 HIS A C 1
ATOM 1646 O O . HIS A 1 205 ? 10.659 24.322 -3.345 1.00 63.28 205 HIS A O 1
ATOM 1652 N N . LYS A 1 206 ? 11.040 22.120 -3.088 1.00 66.25 206 LYS A N 1
ATOM 1653 C CA . LYS A 1 206 ? 11.723 22.256 -1.797 1.00 66.25 206 LYS A CA 1
ATOM 1654 C C . LYS A 1 206 ? 13.088 22.885 -2.018 1.00 66.25 206 LYS A C 1
ATOM 1656 O O . LYS A 1 206 ? 13.329 23.923 -1.420 1.00 66.25 206 LYS A O 1
ATOM 1661 N N . ASP A 1 207 ? 13.905 22.336 -2.911 1.00 59.31 207 ASP A N 1
ATOM 1662 C CA . ASP A 1 207 ? 15.239 22.858 -3.222 1.00 59.31 207 ASP A CA 1
ATOM 1663 C C . ASP A 1 207 ? 15.182 24.348 -3.588 1.00 59.31 207 ASP A C 1
ATOM 1665 O O . ASP A 1 207 ? 15.913 25.142 -3.007 1.00 59.31 207 ASP A O 1
ATOM 1669 N N . TYR A 1 208 ? 14.217 24.749 -4.424 1.00 57.56 208 TYR A N 1
ATOM 1670 C CA . TYR A 1 208 ? 13.954 26.154 -4.756 1.00 57.56 208 TYR A CA 1
ATOM 1671 C C . TYR A 1 208 ? 13.651 27.031 -3.526 1.00 57.56 208 TYR A C 1
ATOM 1673 O O . TYR A 1 208 ? 14.183 28.130 -3.385 1.00 57.56 208 TYR A O 1
ATOM 1681 N N . LYS A 1 209 ? 12.812 26.551 -2.597 1.00 59.16 209 LYS A N 1
ATOM 1682 C CA . LYS A 1 209 ? 12.520 27.275 -1.348 1.00 59.16 209 LYS A CA 1
ATOM 1683 C C . LYS A 1 209 ? 13.744 27.389 -0.443 1.00 59.16 209 LYS A C 1
ATOM 1685 O O . LYS A 1 209 ? 13.835 28.376 0.282 1.00 59.16 209 LYS A O 1
ATOM 1690 N N . TRP A 1 210 ? 14.628 26.395 -0.427 1.00 59.00 210 TRP A N 1
ATOM 1691 C CA . TRP A 1 210 ? 15.858 26.446 0.364 1.00 59.00 210 TRP A CA 1
ATOM 1692 C C . TRP A 1 210 ? 16.836 27.462 -0.223 1.00 59.00 210 TRP A C 1
ATOM 1694 O O . TRP A 1 210 ? 17.278 28.341 0.509 1.00 59.00 210 TRP A O 1
ATOM 1704 N N . THR A 1 211 ? 17.089 27.408 -1.534 1.00 55.62 211 THR A N 1
ATOM 1705 C CA . THR A 1 211 ? 17.997 28.350 -2.203 1.00 55.62 211 THR A CA 1
ATOM 1706 C C . THR A 1 211 ? 17.518 29.791 -2.070 1.00 55.62 211 THR A C 1
ATOM 1708 O O . THR A 1 211 ? 18.276 30.638 -1.615 1.00 55.62 211 THR A O 1
ATOM 1711 N N . ASP A 1 212 ? 16.240 30.074 -2.341 1.00 56.94 212 ASP A N 1
ATOM 1712 C CA . ASP A 1 212 ? 15.736 31.448 -2.261 1.00 56.94 212 ASP A CA 1
ATOM 1713 C C . ASP A 1 212 ? 15.729 31.982 -0.823 1.00 56.94 212 ASP A C 1
ATOM 1715 O O . ASP A 1 212 ? 16.079 33.138 -0.612 1.00 56.94 212 ASP A O 1
ATOM 1719 N N . ASN A 1 213 ? 15.362 31.176 0.183 1.00 57.09 213 ASN A N 1
ATOM 1720 C CA . ASN A 1 213 ? 15.304 31.664 1.565 1.00 57.09 213 ASN A CA 1
ATOM 1721 C C . ASN A 1 213 ? 16.682 31.781 2.218 1.00 57.09 213 ASN A C 1
ATOM 1723 O O . ASN A 1 213 ? 16.880 32.718 2.985 1.00 57.09 213 ASN A O 1
ATOM 1727 N N . GLU A 1 214 ? 17.622 30.873 1.950 1.00 56.59 214 GLU A N 1
ATOM 1728 C CA . GLU A 1 214 ? 18.978 30.984 2.497 1.00 56.59 214 GLU A CA 1
ATOM 1729 C C . GLU A 1 214 ? 19.762 32.100 1.811 1.00 56.59 214 GLU A C 1
ATOM 1731 O O . GLU A 1 214 ? 20.389 32.891 2.511 1.00 56.59 214 GLU A O 1
ATOM 1736 N N . ASP A 1 215 ? 19.652 32.250 0.488 1.00 55.03 215 ASP A N 1
ATOM 1737 C CA . ASP A 1 215 ? 20.334 33.326 -0.231 1.00 55.03 215 ASP A CA 1
ATOM 1738 C C . ASP A 1 215 ? 19.711 34.694 0.085 1.00 55.03 215 ASP A C 1
ATOM 1740 O O . ASP A 1 215 ? 20.450 35.649 0.328 1.00 55.03 215 ASP A O 1
ATOM 1744 N N . PHE A 1 216 ? 18.377 34.819 0.194 1.00 57.47 216 PHE A N 1
ATOM 1745 C CA . PHE A 1 216 ? 17.762 36.071 0.660 1.00 57.47 216 PHE A CA 1
ATOM 1746 C C . PHE A 1 216 ? 18.027 36.346 2.139 1.00 57.47 216 PHE A C 1
ATOM 1748 O O . PHE A 1 216 ? 18.262 37.502 2.486 1.00 57.47 216 PHE A O 1
ATOM 1755 N N . ALA A 1 217 ? 18.005 35.344 3.023 1.00 57.84 217 ALA A N 1
ATOM 1756 C CA . ALA A 1 217 ? 18.315 35.556 4.437 1.00 57.84 217 ALA A CA 1
ATOM 1757 C C . ALA A 1 217 ? 19.797 35.897 4.639 1.00 57.84 217 ALA A C 1
ATOM 1759 O O . ALA A 1 217 ? 20.111 36.778 5.436 1.00 57.84 217 ALA A O 1
ATOM 1760 N N . ALA A 1 218 ? 20.709 35.270 3.892 1.00 59.75 218 ALA A N 1
ATOM 1761 C CA . ALA A 1 218 ? 22.133 35.586 3.905 1.00 59.75 218 ALA A CA 1
ATOM 1762 C C . ALA A 1 218 ? 22.408 36.974 3.312 1.00 59.75 218 ALA A C 1
ATOM 1764 O O . ALA A 1 218 ? 23.148 37.750 3.913 1.00 59.75 218 ALA A O 1
ATOM 1765 N N . MET A 1 219 ? 21.765 37.335 2.196 1.00 55.28 219 MET A N 1
ATOM 1766 C CA . MET A 1 219 ? 21.871 38.665 1.587 1.00 55.28 219 MET A CA 1
ATOM 1767 C C . MET A 1 219 ? 21.251 39.748 2.480 1.00 55.28 219 MET A C 1
ATOM 1769 O O . MET A 1 219 ? 21.830 40.819 2.644 1.00 55.28 219 MET A O 1
ATOM 1773 N N . SER A 1 220 ? 20.105 39.468 3.107 1.00 55.81 220 SER A N 1
ATOM 1774 C CA . SER A 1 220 ? 19.439 40.377 4.042 1.00 55.81 220 SER A CA 1
ATOM 1775 C C . SER A 1 220 ? 20.263 40.577 5.314 1.00 55.81 220 SER A C 1
ATOM 1777 O O . SER A 1 220 ? 20.439 41.723 5.719 1.00 55.81 220 SER A O 1
ATOM 1779 N N . ASN A 1 221 ? 20.834 39.509 5.885 1.00 57.47 221 ASN A N 1
ATOM 1780 C CA . ASN A 1 221 ? 21.750 39.573 7.032 1.00 57.47 221 ASN A CA 1
ATOM 1781 C C . ASN A 1 221 ? 23.079 40.264 6.687 1.00 57.47 221 ASN A C 1
ATOM 1783 O O . ASN A 1 221 ? 23.651 40.971 7.516 1.00 57.47 221 ASN A O 1
ATOM 1787 N N . PHE A 1 222 ? 23.581 40.093 5.463 1.00 57.44 222 PHE A N 1
ATOM 1788 C CA . PHE A 1 222 ? 24.744 40.826 4.969 1.00 57.44 222 PHE A CA 1
ATOM 1789 C C . PHE A 1 222 ? 24.428 42.321 4.828 1.00 57.44 222 PHE A C 1
ATOM 1791 O O . PHE A 1 222 ? 25.156 43.154 5.359 1.00 57.44 222 PHE A O 1
ATOM 1798 N N . MET A 1 223 ? 23.306 42.680 4.198 1.00 52.12 223 MET A N 1
ATOM 1799 C CA . MET A 1 223 ? 22.880 44.074 4.042 1.00 52.12 223 MET A CA 1
ATOM 1800 C C . MET A 1 223 ? 22.590 44.775 5.376 1.00 52.12 223 MET A C 1
ATOM 1802 O O . MET A 1 223 ? 22.847 45.973 5.491 1.00 52.12 223 MET A O 1
ATOM 1806 N N . SER A 1 224 ? 22.088 44.071 6.393 1.00 56.31 224 SER A N 1
ATOM 1807 C CA . SER A 1 224 ? 21.889 44.643 7.731 1.00 56.31 224 SER A CA 1
ATOM 1808 C C . SER A 1 224 ? 23.197 44.785 8.520 1.00 56.31 224 SER A C 1
ATOM 1810 O O . SER A 1 224 ? 23.374 45.810 9.174 1.00 56.31 224 SER A O 1
ATOM 1812 N N . ASN A 1 225 ? 24.153 43.857 8.384 1.00 56.03 225 ASN A N 1
ATOM 1813 C CA . ASN A 1 225 ? 25.486 43.972 9.000 1.00 56.03 225 ASN A CA 1
ATOM 1814 C C . ASN A 1 225 ? 26.392 45.025 8.332 1.00 56.03 225 ASN A C 1
ATOM 1816 O O . ASN A 1 225 ? 27.248 45.608 8.995 1.00 56.03 225 ASN A O 1
ATOM 1820 N N . VAL A 1 226 ? 26.218 45.291 7.033 1.00 56.75 226 VAL A N 1
ATOM 1821 C CA . VAL A 1 226 ? 26.962 46.344 6.312 1.00 56.75 226 VAL A CA 1
ATOM 1822 C C . VAL A 1 226 ? 26.393 47.741 6.611 1.00 56.75 226 VAL A C 1
ATOM 1824 O O . VAL A 1 226 ? 27.134 48.721 6.586 1.00 56.75 226 VAL A O 1
ATOM 1827 N N . ASN A 1 227 ? 25.101 47.842 6.949 1.00 50.34 227 ASN A N 1
ATOM 1828 C CA . ASN A 1 227 ? 24.430 49.110 7.262 1.00 50.34 227 ASN A CA 1
ATOM 1829 C C . ASN A 1 227 ? 24.440 49.496 8.751 1.00 50.34 227 ASN A C 1
ATOM 1831 O O . ASN A 1 227 ? 23.932 50.565 9.087 1.00 50.34 227 ASN A O 1
ATOM 1835 N N . THR A 1 228 ? 25.010 48.689 9.650 1.00 50.56 228 THR A N 1
ATOM 1836 C CA . THR A 1 228 ? 25.322 49.129 11.019 1.00 50.56 228 THR A CA 1
ATOM 1837 C C . THR A 1 228 ? 26.668 49.856 11.025 1.00 50.56 228 THR A C 1
ATOM 1839 O O . THR A 1 228 ? 27.701 49.192 10.907 1.00 50.56 228 THR A O 1
ATOM 1842 N N . PRO A 1 229 ? 26.717 51.196 11.172 1.00 44.12 229 PRO A N 1
ATOM 1843 C CA . PRO A 1 229 ? 27.983 51.895 11.317 1.00 44.12 229 PRO A CA 1
ATOM 1844 C C . PRO A 1 229 ? 28.615 51.433 12.626 1.00 44.12 229 PRO A C 1
ATOM 1846 O O . PRO A 1 229 ? 27.961 51.446 13.673 1.00 44.12 229 PRO A O 1
ATOM 1849 N N . GLY A 1 230 ? 29.879 51.018 12.564 1.00 48.38 230 GLY A N 1
ATOM 1850 C CA . GLY A 1 230 ? 30.667 50.735 13.751 1.00 48.38 230 GLY A CA 1
ATOM 1851 C C . GLY A 1 230 ? 30.568 51.913 14.714 1.00 48.38 230 GLY A C 1
ATOM 1852 O O . GLY A 1 230 ? 30.992 53.021 14.397 1.00 48.38 230 GLY A O 1
ATOM 1853 N N . SER A 1 231 ? 29.992 51.662 15.889 1.00 44.91 231 SER A N 1
ATOM 1854 C CA . SER A 1 231 ? 30.205 52.489 17.067 1.00 44.91 231 SER A CA 1
ATOM 1855 C C . SER A 1 231 ? 31.708 52.472 17.336 1.00 44.91 231 SER A C 1
ATOM 1857 O O . SER A 1 231 ? 32.245 51.532 17.923 1.00 44.91 231 SER A O 1
ATOM 1859 N N . SER A 1 232 ? 32.396 53.492 16.829 1.00 38.81 232 SER A N 1
ATOM 1860 C CA . SER A 1 232 ? 33.728 53.866 17.270 1.00 38.81 232 SER A CA 1
ATOM 1861 C C . SER A 1 232 ? 33.643 54.124 18.770 1.00 38.81 232 SER A C 1
ATOM 1863 O O . SER A 1 232 ? 32.992 55.070 19.219 1.00 38.81 232 SER A O 1
ATOM 1865 N N . ARG A 1 233 ? 34.233 53.202 19.532 1.00 40.53 233 ARG A N 1
ATOM 1866 C CA . ARG A 1 233 ? 34.633 53.431 20.912 1.00 40.53 233 ARG A CA 1
ATOM 1867 C C . ARG A 1 233 ? 35.789 54.429 20.906 1.00 40.53 233 ARG A C 1
ATOM 1869 O O . ARG A 1 233 ? 36.770 54.178 20.211 1.00 40.53 233 ARG A O 1
ATOM 1876 N N . GLU A 1 234 ? 35.604 55.449 21.743 1.00 36.88 234 GLU A N 1
ATOM 1877 C CA . GLU A 1 234 ? 36.557 56.451 22.259 1.00 36.88 234 GLU A CA 1
ATOM 1878 C C . GLU A 1 234 ? 37.042 57.545 21.298 1.00 36.88 234 GLU A C 1
ATOM 1880 O O . GLU A 1 234 ? 37.693 57.249 20.275 1.00 36.88 234 GLU A O 1
#

Sequence (234 aa):
MKQEFSDVETQIAELHPTLITRADEKQLSIKHILVCSATLIRICDAKYEFLLNNSYKLVLRQWQARSKEAKGSKNVRKNTITNKFYEEMGLVVDQLKQEGGNGYDGNSSRKFFDNPVKAAEITGLDYRIIIRFSTILSTLSSCHYIKIENFKRYCLDTAYLLTELYGWYHMSASVHKLLIHGGDIIKSLPLPVGQLSEDVLEVSHKDYKWTDNEDFAAMSNFMSNVNTPGSSRE